Protein AF-A0A841JX51-F1 (afdb_monomer_lite)

Secondary structure (DSSP, 8-state):
------S-HHHH-SSHHHHHTS-HHHHHHHHHHHHHHH-SSS-B-HHHHH--BTTBS-TTSSSTTS-TTTHHHHHHHHTTHHHHHHHHTTSEEE-TTSTT-EEE-HHHHHHHHS--------HHHHHHGGGS-GGGTTTHHHHHTT-HHHHHHHHHHHHHHHHHHHHHH-S-HHHHH--GGGHHHHHHHHTSS--S-TTTTTT-HHHHHHHHHHHHHHHHHHHHHHS-TTT--TT-PPP--HHHHHHHHHHHHHHHHHHHHH-

Organism: NCBI:txid1577686

pLDDT: mean 85.07, std 13.61, range [28.58, 97.56]

Sequence (263 aa):
MSERSPNLISAVAPTLAELKKLPIQDQGVLLLKRLAFHFPREPFSPWNLSRQDYNTNDPGCLATGFPETEIAETVLYLLDAPLRSIQKEGYIAERLSRDGFFDITTDGWAEVNRDVTIFVPNREVLAALRFLHPDLRGYEHYFREQKFKEAIAAAFKRVENRFNELRDASPSPVVKSSSGATLPHDLYKSGDLKFPFPLLAAGNPKSRAGYEQQLRSFLGAGVGLFRNALAHEPHNLPDYDEVETLEQLSVASHMLRIIDQSV

Structure (mmCIF, N/CA/C/O backbone):
data_AF-A0A841JX51-F1
#
_entry.id   AF-A0A841JX51-F1
#
loop_
_atom_site.group_PDB
_atom_site.id
_atom_site.type_symbol
_atom_site.label_atom_id
_atom_site.label_alt_id
_atom_site.label_comp_id
_atom_site.label_asym_id
_atom_site.label_entity_id
_atom_site.label_seq_id
_atom_site.pdbx_PDB_ins_code
_atom_site.Cartn_x
_atom_site.Cartn_y
_atom_site.Cartn_z
_atom_site.occupancy
_atom_site.B_iso_or_equiv
_atom_site.auth_seq_id
_atom_site.auth_comp_id
_atom_site.auth_asym_id
_atom_site.auth_atom_id
_atom_site.pdbx_PDB_model_num
ATOM 1 N N . MET A 1 1 ? 29.092 16.030 -6.795 1.00 28.81 1 MET A N 1
ATOM 2 C CA . MET A 1 1 ? 29.147 14.944 -7.796 1.00 28.81 1 MET A CA 1
ATOM 3 C C . MET A 1 1 ? 27.842 14.183 -7.656 1.00 28.81 1 MET A C 1
ATOM 5 O O . MET A 1 1 ? 27.674 13.555 -6.624 1.00 28.81 1 MET A O 1
ATOM 9 N N . SER A 1 2 ? 26.893 14.348 -8.585 1.00 28.58 2 SER A N 1
ATOM 10 C CA . SER A 1 2 ? 25.580 13.687 -8.501 1.00 28.58 2 SER A CA 1
ATOM 11 C C . SER A 1 2 ? 25.747 12.175 -8.496 1.00 28.58 2 SER A C 1
ATOM 13 O O . SER A 1 2 ? 26.301 11.617 -9.447 1.00 28.58 2 SER A O 1
ATOM 15 N N . GLU A 1 3 ? 25.265 11.529 -7.439 1.00 32.22 3 GLU A N 1
ATOM 16 C CA . GLU A 1 3 ? 24.993 10.097 -7.424 1.00 32.22 3 GLU A CA 1
ATOM 17 C C . GLU A 1 3 ? 23.992 9.807 -8.543 1.00 32.22 3 GLU A C 1
ATOM 19 O O . GLU A 1 3 ? 22.808 10.121 -8.453 1.00 32.22 3 GLU A O 1
ATOM 24 N N . ARG A 1 4 ? 24.496 9.285 -9.665 1.00 42.38 4 ARG A N 1
ATOM 25 C CA . ARG A 1 4 ? 23.655 8.771 -10.744 1.00 42.38 4 ARG A CA 1
ATOM 26 C C . ARG A 1 4 ? 22.748 7.705 -10.130 1.00 42.38 4 ARG A C 1
ATOM 28 O O . ARG A 1 4 ? 23.259 6.824 -9.439 1.00 42.38 4 ARG A O 1
ATOM 35 N N . SER A 1 5 ? 21.439 7.830 -10.375 1.00 43.34 5 SER A N 1
ATOM 36 C CA . SER A 1 5 ? 20.390 6.874 -9.989 1.00 43.34 5 SER A CA 1
ATOM 37 C C . SER A 1 5 ? 20.888 5.428 -10.042 1.00 43.34 5 SER A C 1
ATOM 39 O O . SER A 1 5 ? 21.693 5.106 -10.923 1.00 43.34 5 SER A O 1
ATOM 41 N N . PRO A 1 6 ? 20.415 4.529 -9.164 1.00 52.91 6 PRO A N 1
ATOM 42 C CA . PRO A 1 6 ? 20.877 3.158 -9.208 1.00 52.91 6 PRO A CA 1
ATOM 43 C C . PRO A 1 6 ? 20.519 2.568 -10.574 1.00 52.91 6 PRO A C 1
ATOM 45 O O . PRO A 1 6 ? 19.358 2.323 -10.883 1.00 52.91 6 PRO A O 1
ATOM 48 N N . ASN A 1 7 ? 21.534 2.328 -11.407 1.00 67.81 7 ASN A N 1
ATOM 49 C CA . ASN A 1 7 ? 21.374 1.759 -12.749 1.00 67.81 7 ASN A CA 1
ATOM 50 C C . ASN A 1 7 ? 20.859 0.308 -12.713 1.00 67.81 7 ASN A C 1
ATOM 52 O O . ASN A 1 7 ? 20.842 -0.357 -13.745 1.00 67.81 7 ASN A O 1
ATOM 56 N N . LEU A 1 8 ? 20.506 -0.212 -11.536 1.00 85.88 8 LEU A N 1
ATOM 57 C CA . LEU A 1 8 ? 19.987 -1.546 -11.293 1.00 85.88 8 LEU A CA 1
ATOM 58 C C . LEU A 1 8 ? 18.506 -1.448 -10.938 1.00 85.88 8 LEU A C 1
ATOM 60 O O . LEU A 1 8 ? 18.142 -0.808 -9.953 1.00 85.88 8 LEU A O 1
ATOM 64 N N . ILE A 1 9 ? 17.669 -2.163 -11.687 1.00 89.38 9 ILE A N 1
ATOM 65 C CA . ILE A 1 9 ? 16.235 -2.291 -11.393 1.00 89.38 9 ILE A CA 1
ATOM 66 C C . ILE A 1 9 ? 16.034 -2.901 -9.992 1.00 89.38 9 ILE A C 1
ATOM 68 O O . ILE A 1 9 ? 15.161 -2.464 -9.246 1.00 89.38 9 ILE A O 1
ATOM 72 N N . SER A 1 10 ? 16.918 -3.822 -9.590 1.00 89.12 10 SER A N 1
ATOM 73 C CA . SER A 1 10 ? 16.913 -4.492 -8.281 1.00 89.12 10 SER A CA 1
ATOM 74 C C . SER A 1 10 ? 17.141 -3.563 -7.085 1.00 89.12 10 SER A C 1
ATOM 76 O O . SER A 1 10 ? 16.723 -3.875 -5.971 1.00 89.12 10 SER A O 1
ATOM 78 N N . ALA A 1 11 ? 17.758 -2.395 -7.285 1.00 84.38 11 ALA A N 1
ATOM 79 C CA . ALA A 1 11 ? 17.894 -1.410 -6.214 1.00 84.38 11 ALA A CA 1
ATOM 80 C C . ALA A 1 11 ? 16.537 -0.798 -5.833 1.00 84.38 11 ALA A C 1
ATOM 82 O O . ALA A 1 11 ? 16.285 -0.528 -4.660 1.00 84.38 11 ALA A O 1
ATOM 83 N N . VAL A 1 12 ? 15.658 -0.628 -6.824 1.00 84.88 12 VAL A N 1
ATOM 84 C CA . VAL A 1 12 ? 14.306 -0.080 -6.667 1.00 84.88 12 VAL A CA 1
ATOM 85 C C . VAL A 1 12 ? 13.330 -1.190 -6.269 1.00 84.88 12 VAL A C 1
ATOM 87 O O . VAL A 1 12 ? 12.606 -1.056 -5.285 1.00 84.88 12 VAL A O 1
ATOM 90 N N . ALA A 1 13 ? 13.370 -2.321 -6.973 1.00 89.25 13 ALA A N 1
ATOM 91 C CA . ALA A 1 13 ? 12.532 -3.491 -6.741 1.00 89.25 13 ALA A CA 1
ATOM 92 C C . ALA A 1 13 ? 13.392 -4.773 -6.788 1.00 89.25 13 ALA A C 1
ATOM 94 O O . ALA A 1 13 ? 13.652 -5.271 -7.880 1.00 89.25 13 ALA A O 1
ATOM 95 N N . PRO A 1 14 ? 13.851 -5.326 -5.648 1.00 89.12 14 PRO A N 1
ATOM 96 C CA . PRO A 1 14 ? 14.829 -6.417 -5.598 1.00 89.12 14 PRO A CA 1
ATOM 97 C C . PRO A 1 14 ? 14.276 -7.771 -6.006 1.00 89.12 14 PRO A C 1
ATOM 99 O O . PRO A 1 14 ? 15.052 -8.688 -6.240 1.00 89.12 14 PRO A O 1
ATOM 102 N N . THR A 1 15 ? 12.953 -7.918 -6.017 1.00 93.06 15 THR A N 1
ATOM 103 C CA . THR A 1 15 ? 12.274 -9.155 -6.398 1.00 93.06 15 THR A CA 1
ATOM 104 C C . THR A 1 15 ? 11.294 -8.869 -7.516 1.00 93.06 15 THR A C 1
ATOM 106 O O . THR A 1 15 ? 10.765 -7.758 -7.643 1.00 93.06 15 THR A O 1
ATOM 109 N N . LEU A 1 16 ? 11.002 -9.886 -8.319 1.00 94.12 16 LEU A N 1
ATOM 110 C CA . LEU A 1 16 ? 10.018 -9.791 -9.386 1.00 94.12 16 LEU A CA 1
ATOM 111 C C . LEU A 1 16 ? 8.633 -9.433 -8.837 1.00 94.12 16 LEU A C 1
ATOM 113 O O . LEU A 1 16 ? 7.881 -8.684 -9.460 1.00 94.12 16 LEU A O 1
ATOM 117 N N . ALA A 1 17 ? 8.303 -9.932 -7.645 1.00 93.75 17 ALA A N 1
ATOM 118 C CA . ALA A 1 17 ? 7.067 -9.589 -6.956 1.00 93.75 17 ALA A CA 1
ATOM 119 C C . ALA A 1 17 ? 6.992 -8.091 -6.616 1.00 93.75 17 ALA A C 1
ATOM 121 O O . ALA A 1 17 ? 5.940 -7.482 -6.797 1.00 93.75 17 ALA A O 1
ATOM 122 N N . GLU A 1 18 ? 8.087 -7.480 -6.153 1.00 89.75 18 GLU A N 1
ATOM 123 C CA . GLU A 1 18 ? 8.138 -6.034 -5.908 1.00 89.75 18 GLU A CA 1
ATOM 124 C C . GLU A 1 18 ? 8.095 -5.224 -7.208 1.00 89.75 18 GLU A C 1
ATOM 126 O O . GLU A 1 18 ? 7.399 -4.211 -7.257 1.00 89.75 18 GLU A O 1
ATOM 131 N N . LEU A 1 19 ? 8.749 -5.693 -8.276 1.00 92.50 19 LEU A N 1
ATOM 132 C CA . LEU A 1 19 ? 8.726 -5.033 -9.585 1.00 92.50 19 LEU A CA 1
ATOM 133 C C . LEU A 1 19 ? 7.303 -4.991 -10.157 1.00 92.50 19 LEU A C 1
ATOM 135 O O . LEU A 1 19 ? 6.848 -3.941 -10.605 1.00 92.50 19 LEU A O 1
ATOM 139 N N . LYS A 1 20 ? 6.572 -6.111 -10.066 1.00 93.62 20 LYS A N 1
ATOM 140 C CA . LYS A 1 20 ? 5.170 -6.238 -10.503 1.00 93.62 20 LYS A CA 1
ATOM 141 C C . LYS A 1 20 ? 4.210 -5.308 -9.744 1.00 93.62 20 LYS A C 1
ATOM 143 O O . LYS A 1 20 ? 3.124 -5.035 -10.246 1.00 93.62 20 LYS A O 1
ATOM 148 N N . LYS A 1 21 ? 4.585 -4.820 -8.552 1.00 88.12 21 LYS A N 1
ATOM 149 C CA . LYS A 1 21 ? 3.781 -3.873 -7.754 1.00 88.12 21 LYS A CA 1
ATOM 150 C C . LYS A 1 21 ? 3.962 -2.409 -8.168 1.00 88.12 21 LYS A C 1
ATOM 152 O O . LYS A 1 21 ? 3.182 -1.575 -7.717 1.00 88.12 21 LYS A O 1
ATOM 157 N N . LEU A 1 22 ? 4.984 -2.077 -8.958 1.00 87.50 22 LEU A N 1
ATOM 158 C CA . LEU A 1 22 ? 5.186 -0.709 -9.442 1.00 87.50 22 LEU A CA 1
ATOM 159 C C . LEU A 1 22 ? 4.159 -0.358 -10.533 1.00 87.50 22 LEU A C 1
ATOM 161 O O . LEU A 1 22 ? 3.715 -1.256 -11.252 1.00 87.50 22 LEU A O 1
ATOM 165 N N . PRO A 1 23 ? 3.801 0.922 -10.724 1.00 89.19 23 PRO A N 1
ATOM 166 C CA . PRO A 1 23 ? 3.075 1.360 -11.912 1.00 89.19 23 PRO A CA 1
ATOM 167 C C . PRO A 1 23 ? 3.786 0.918 -13.196 1.00 89.19 23 PRO A C 1
ATOM 169 O O . PRO A 1 23 ? 5.012 0.961 -13.281 1.00 89.19 23 PRO A O 1
ATOM 172 N N . ILE A 1 24 ? 3.029 0.517 -14.222 1.00 93.25 24 ILE A N 1
ATOM 173 C CA . ILE A 1 24 ? 3.619 0.013 -15.477 1.00 93.25 24 ILE A CA 1
ATOM 174 C C . ILE A 1 24 ? 4.547 1.038 -16.146 1.00 93.25 24 ILE A C 1
ATOM 176 O O . ILE A 1 24 ? 5.554 0.666 -16.742 1.00 93.25 24 ILE A O 1
ATOM 180 N N . GLN A 1 25 ? 4.238 2.327 -15.986 1.00 90.31 25 GLN A N 1
ATOM 181 C CA . GLN A 1 25 ? 5.064 3.426 -16.471 1.00 90.31 25 GLN A CA 1
ATOM 182 C C . GLN A 1 25 ? 6.432 3.449 -15.774 1.00 90.31 25 GLN A C 1
ATOM 184 O O . GLN A 1 25 ? 7.452 3.523 -16.454 1.00 90.31 25 GLN A O 1
ATOM 189 N N . ASP A 1 26 ? 6.470 3.281 -14.450 1.00 90.75 26 ASP A N 1
ATOM 190 C CA . ASP A 1 26 ? 7.717 3.243 -13.677 1.00 90.75 26 ASP A CA 1
ATOM 191 C C . ASP A 1 26 ? 8.547 2.003 -14.018 1.00 90.75 26 ASP A C 1
ATOM 193 O O . ASP A 1 26 ? 9.762 2.094 -14.198 1.00 90.75 26 ASP A O 1
ATOM 197 N N . GLN A 1 27 ? 7.893 0.847 -14.187 1.00 93.56 27 GLN A N 1
ATOM 198 C CA . GLN A 1 27 ? 8.552 -0.370 -14.672 1.00 93.56 27 GLN A CA 1
ATOM 199 C C . GLN A 1 27 ? 9.193 -0.141 -16.050 1.00 93.56 27 GLN A C 1
ATOM 201 O O . GLN A 1 27 ? 10.328 -0.557 -16.289 1.00 93.56 27 GLN A O 1
ATOM 206 N N . GLY A 1 28 ? 8.478 0.548 -16.945 1.00 94.12 28 GLY A N 1
ATOM 207 C CA . GLY A 1 28 ? 8.971 0.940 -18.260 1.00 94.12 28 GLY A CA 1
ATOM 208 C C . GLY A 1 28 ? 10.180 1.873 -18.180 1.00 94.12 28 GLY A C 1
ATOM 209 O O . GLY A 1 28 ? 11.195 1.610 -18.819 1.00 94.12 28 GLY A O 1
ATOM 210 N N . VAL A 1 29 ? 10.125 2.922 -17.356 1.00 92.44 29 VAL A N 1
ATOM 211 C CA . VAL A 1 29 ? 11.241 3.868 -17.177 1.00 92.44 29 VAL A CA 1
ATOM 212 C C . VAL A 1 29 ? 12.478 3.175 -16.595 1.00 92.44 29 VAL A C 1
ATOM 214 O O . VAL A 1 29 ? 13.592 3.422 -17.063 1.00 92.44 29 VAL A O 1
ATOM 217 N N . LEU A 1 30 ? 12.310 2.263 -15.630 1.00 92.56 30 LEU A N 1
ATOM 218 C CA . LEU A 1 30 ? 13.405 1.436 -15.100 1.00 92.56 30 LEU A CA 1
ATOM 219 C C . LEU A 1 30 ? 14.073 0.609 -16.198 1.00 92.56 30 LEU A C 1
ATOM 221 O O . LEU A 1 30 ? 15.303 0.597 -16.305 1.00 92.56 30 LEU A O 1
ATOM 225 N N . LEU A 1 31 ? 13.265 -0.050 -17.032 1.00 94.88 31 LEU A N 1
ATOM 226 C CA . LEU A 1 31 ? 13.758 -0.806 -18.176 1.00 94.88 31 LEU A CA 1
ATOM 227 C C . LEU A 1 31 ? 14.489 0.100 -19.171 1.00 94.88 31 LEU A C 1
ATOM 229 O O . LEU A 1 31 ? 15.598 -0.227 -19.583 1.00 94.88 31 LEU A O 1
ATOM 233 N N . LEU A 1 32 ? 13.910 1.248 -19.527 1.00 94.38 32 LEU A N 1
ATOM 234 C CA . LEU A 1 32 ? 14.495 2.199 -20.469 1.00 94.38 32 LEU A CA 1
ATOM 235 C C . LEU A 1 32 ? 15.866 2.693 -19.993 1.00 94.38 32 LEU A C 1
ATOM 237 O O . LEU A 1 32 ? 16.828 2.670 -20.760 1.00 94.38 32 LEU A O 1
ATOM 241 N N . LYS A 1 33 ? 15.987 3.072 -18.716 1.00 91.81 33 LYS A N 1
ATOM 242 C CA . LYS A 1 33 ? 17.267 3.475 -18.115 1.00 91.81 33 LYS A CA 1
ATOM 243 C C . LYS A 1 33 ? 18.286 2.334 -18.137 1.00 91.81 33 LYS A C 1
ATOM 245 O O . LYS A 1 33 ? 19.458 2.566 -18.435 1.00 91.81 33 LYS A O 1
ATOM 250 N N . ARG A 1 34 ? 17.851 1.094 -17.882 1.00 91.81 34 ARG A N 1
ATOM 251 C CA . ARG A 1 34 ? 18.723 -0.087 -17.945 1.00 91.81 34 ARG A CA 1
ATOM 252 C C . ARG A 1 34 ? 19.204 -0.378 -19.368 1.00 91.81 34 ARG A C 1
ATOM 254 O O . ARG A 1 34 ? 20.387 -0.648 -19.560 1.00 91.81 34 ARG A O 1
ATOM 261 N N . LEU A 1 35 ? 18.316 -0.278 -20.356 1.00 93.31 35 LEU A N 1
ATOM 262 C CA . LEU A 1 35 ? 18.651 -0.425 -21.773 1.00 93.31 35 LEU A CA 1
ATOM 263 C C . LEU A 1 35 ? 19.622 0.668 -22.224 1.00 93.31 35 LEU A C 1
ATOM 265 O O . LEU A 1 35 ? 20.627 0.356 -22.846 1.00 93.31 35 LEU A O 1
ATOM 269 N N . ALA A 1 36 ? 19.387 1.925 -21.847 1.00 92.44 36 ALA A N 1
ATOM 270 C CA . ALA A 1 36 ? 20.267 3.045 -22.179 1.00 92.44 36 ALA A CA 1
ATOM 271 C C . ALA A 1 36 ? 21.678 2.899 -21.595 1.00 92.44 36 ALA A C 1
ATOM 273 O O . ALA A 1 36 ? 22.656 3.309 -22.218 1.00 92.44 36 ALA A O 1
ATOM 274 N N . PHE A 1 37 ? 21.791 2.299 -20.407 1.00 90.38 37 PHE A N 1
ATOM 275 C CA . PHE A 1 37 ? 23.077 2.018 -19.777 1.00 90.38 37 PHE A CA 1
ATOM 276 C C . PHE A 1 37 ? 23.892 0.973 -20.555 1.00 90.38 37 PHE A C 1
ATOM 278 O O . PHE A 1 37 ? 25.091 1.166 -20.752 1.00 90.38 37 PHE A O 1
ATOM 285 N N . HIS A 1 38 ? 23.255 -0.111 -21.009 1.00 89.00 38 HIS A N 1
ATOM 286 C CA . HIS A 1 38 ? 23.936 -1.202 -21.723 1.00 89.00 38 HIS A CA 1
ATOM 287 C C . HIS A 1 38 ? 24.087 -0.960 -23.225 1.00 89.00 38 HIS A C 1
ATOM 289 O O . HIS A 1 38 ? 25.057 -1.413 -23.824 1.00 89.00 38 HIS A O 1
ATOM 295 N N . PHE A 1 39 ? 23.164 -0.211 -23.824 1.00 89.94 39 PHE A N 1
ATOM 296 C CA . PHE A 1 39 ? 23.088 0.046 -25.261 1.00 89.94 39 PHE A CA 1
ATOM 297 C C . PHE A 1 39 ? 23.079 1.555 -25.563 1.00 89.94 39 PHE A C 1
ATOM 299 O O . PHE A 1 39 ? 22.155 2.064 -26.198 1.00 89.94 39 PHE A O 1
ATOM 306 N N . PRO A 1 40 ? 24.101 2.325 -25.138 1.00 85.94 40 PRO A N 1
ATOM 307 C CA . PRO A 1 40 ? 24.054 3.784 -25.221 1.00 85.94 40 PRO A CA 1
ATOM 308 C C . PRO A 1 40 ? 24.115 4.343 -26.647 1.00 85.94 40 PRO A C 1
ATOM 310 O O . PRO A 1 40 ? 23.814 5.512 -26.876 1.00 85.94 40 PRO A O 1
ATOM 313 N N . ARG A 1 41 ? 24.579 3.546 -27.612 1.00 83.81 41 ARG A N 1
ATOM 314 C CA . ARG A 1 41 ? 24.715 3.934 -29.028 1.00 83.81 41 ARG A CA 1
ATOM 315 C C . ARG A 1 41 ? 24.415 2.789 -29.990 1.00 83.81 41 ARG A C 1
ATOM 317 O O . ARG A 1 41 ? 24.550 2.949 -31.201 1.00 83.81 41 ARG A O 1
ATOM 324 N N . GLU A 1 42 ? 24.063 1.633 -29.448 1.00 87.81 42 GLU A N 1
ATOM 325 C CA . GLU A 1 42 ? 23.856 0.411 -30.206 1.00 87.81 42 GLU A CA 1
ATOM 326 C C . GLU A 1 42 ? 22.379 0.038 -30.151 1.00 87.81 42 GLU A C 1
ATOM 328 O O . GLU A 1 42 ? 21.731 0.281 -29.134 1.00 87.81 42 GLU A O 1
ATOM 333 N N . PRO A 1 43 ? 21.826 -0.539 -31.224 1.00 91.50 43 PRO A N 1
ATOM 334 C CA . PRO A 1 43 ? 20.480 -1.062 -31.162 1.00 91.50 43 PRO A CA 1
ATOM 335 C C . PRO A 1 43 ? 20.466 -2.341 -30.321 1.00 91.50 43 PRO A C 1
ATOM 337 O O . PRO A 1 43 ? 21.429 -3.112 -30.318 1.00 91.50 43 PRO A O 1
ATOM 340 N N . PHE A 1 44 ? 19.340 -2.627 -29.686 1.00 91.94 44 PHE A N 1
ATOM 341 C CA . PHE A 1 44 ? 19.138 -3.871 -28.948 1.00 91.94 44 PHE A CA 1
ATOM 342 C C . PHE A 1 44 ? 18.023 -4.701 -29.583 1.00 91.94 44 PHE A C 1
ATOM 344 O O . PHE A 1 44 ? 17.176 -4.181 -30.303 1.00 91.94 44 PHE A O 1
ATOM 351 N N . SER A 1 45 ? 18.014 -6.007 -29.321 1.00 91.75 45 SER A N 1
ATOM 352 C CA . SER A 1 45 ? 16.950 -6.899 -29.786 1.00 91.75 45 SER A CA 1
ATOM 353 C C . SER A 1 45 ? 16.344 -7.635 -28.595 1.00 91.75 45 SER A C 1
ATOM 355 O O . SER A 1 45 ? 17.063 -8.411 -27.963 1.00 91.75 45 SER A O 1
ATOM 357 N N . PRO A 1 46 ? 15.046 -7.449 -28.292 1.00 89.94 46 PRO A N 1
ATOM 358 C CA . PRO A 1 46 ? 14.364 -8.170 -27.217 1.00 89.94 46 PRO A CA 1
ATOM 359 C C . PRO A 1 46 ? 14.543 -9.685 -27.320 1.00 89.94 46 PRO A C 1
ATOM 361 O O . PRO A 1 46 ? 14.786 -10.350 -26.319 1.00 89.94 46 PRO A O 1
ATOM 364 N N . TRP A 1 47 ? 14.531 -10.224 -28.544 1.00 87.62 47 TRP A N 1
ATOM 365 C CA . TRP A 1 47 ? 14.791 -11.640 -28.788 1.00 87.62 47 TRP A CA 1
ATOM 366 C C . TRP A 1 47 ? 16.163 -12.069 -28.253 1.00 87.62 47 TRP A C 1
ATOM 368 O O . TRP A 1 47 ? 16.258 -13.030 -27.489 1.00 87.62 47 TRP A O 1
ATOM 378 N N . ASN A 1 48 ? 17.217 -11.317 -28.579 1.00 87.38 48 ASN A N 1
ATOM 379 C CA . ASN A 1 48 ? 18.570 -11.601 -28.095 1.00 87.38 48 ASN A CA 1
ATOM 380 C C . ASN A 1 48 ? 18.691 -11.414 -26.579 1.00 87.38 48 ASN A C 1
ATOM 382 O O . ASN A 1 48 ? 19.394 -12.180 -25.931 1.00 87.38 48 ASN A O 1
ATOM 386 N N . LEU A 1 49 ? 17.984 -10.436 -26.009 1.00 88.12 49 LEU A N 1
ATOM 387 C CA . LEU A 1 49 ? 17.962 -10.199 -24.562 1.00 88.12 49 LEU A CA 1
ATOM 388 C C . LEU A 1 49 ? 17.185 -11.279 -23.793 1.00 88.12 49 LEU A C 1
ATOM 390 O O . LEU A 1 49 ? 17.393 -11.428 -22.595 1.00 88.12 49 LEU A O 1
ATOM 394 N N . SER A 1 50 ? 16.311 -12.036 -24.463 1.00 84.81 50 SER A N 1
ATOM 395 C CA . SER A 1 50 ? 15.542 -13.138 -23.866 1.00 84.81 50 SER A CA 1
ATOM 396 C C . SER A 1 50 ? 16.193 -14.517 -24.033 1.00 84.81 50 SER A C 1
ATOM 398 O O . SER A 1 50 ? 15.758 -15.487 -23.410 1.00 84.81 50 SER A O 1
ATOM 400 N N . ARG A 1 51 ? 17.224 -14.632 -24.883 1.00 80.12 51 ARG A N 1
ATOM 401 C CA . ARG A 1 51 ? 17.887 -15.906 -25.173 1.00 80.12 51 ARG A CA 1
ATOM 402 C C . ARG A 1 51 ? 18.752 -16.357 -24.002 1.00 80.12 51 ARG A C 1
ATOM 404 O O . ARG A 1 51 ? 19.853 -15.859 -23.800 1.00 80.12 51 ARG A O 1
ATOM 411 N N . GLN A 1 52 ? 18.279 -17.368 -23.288 1.00 66.06 52 GLN A N 1
ATOM 412 C CA . GLN A 1 52 ? 19.112 -18.125 -22.361 1.00 66.06 52 GLN A CA 1
ATOM 413 C C . GLN A 1 52 ? 20.097 -18.976 -23.166 1.00 66.06 52 GLN A C 1
ATOM 415 O O . GLN A 1 52 ? 19.765 -20.066 -23.630 1.00 66.06 52 GLN A O 1
ATOM 420 N N . ASP A 1 53 ? 21.308 -18.468 -23.367 1.00 63.38 53 ASP A N 1
ATOM 421 C CA . ASP A 1 53 ? 22.419 -19.315 -23.782 1.00 63.38 53 ASP A CA 1
ATOM 422 C C . ASP A 1 53 ? 22.957 -20.059 -22.541 1.00 63.38 53 ASP A C 1
ATOM 424 O O . ASP A 1 53 ? 22.845 -19.566 -21.418 1.00 63.38 53 ASP A O 1
ATOM 428 N N . TYR A 1 54 ? 23.560 -21.240 -22.731 1.00 51.28 54 TYR A N 1
ATOM 429 C CA . TYR A 1 54 ? 23.962 -22.186 -21.668 1.00 51.28 54 TYR A CA 1
ATOM 430 C C . TYR A 1 54 ? 24.788 -21.604 -20.496 1.00 51.28 54 TYR A C 1
ATOM 432 O O . TYR A 1 54 ? 24.921 -22.268 -19.473 1.00 51.28 54 TYR A O 1
ATOM 440 N N . ASN A 1 55 ? 25.331 -20.387 -20.626 1.00 56.62 55 ASN A N 1
ATOM 441 C CA . ASN A 1 55 ? 26.207 -19.743 -19.646 1.00 56.62 55 ASN A CA 1
ATOM 442 C C . ASN A 1 55 ? 25.670 -18.418 -19.076 1.00 56.62 55 ASN A C 1
ATOM 444 O O .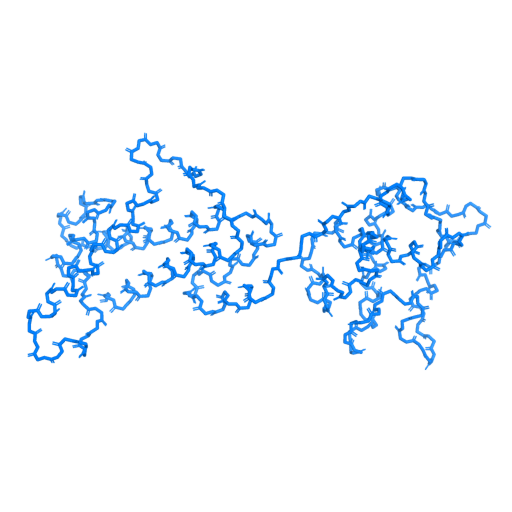 ASN A 1 55 ? 26.382 -17.774 -18.301 1.00 56.62 55 ASN A O 1
ATOM 448 N N . THR A 1 56 ? 24.480 -17.938 -19.459 1.00 69.00 56 THR A N 1
ATOM 449 C CA . THR A 1 56 ? 23.999 -16.633 -18.967 1.00 69.00 56 THR A CA 1
ATOM 450 C C . THR A 1 56 ? 22.476 -16.578 -18.875 1.00 69.00 56 THR A C 1
ATOM 452 O O . THR A 1 56 ? 21.782 -16.472 -19.880 1.00 69.00 56 THR A O 1
ATOM 455 N N . ASN A 1 57 ? 21.958 -16.584 -17.641 1.00 72.31 57 ASN A N 1
ATOM 456 C CA . ASN A 1 57 ? 20.526 -16.408 -17.363 1.00 72.31 57 ASN A CA 1
ATOM 457 C C . ASN A 1 57 ? 20.049 -14.952 -17.564 1.00 72.31 57 ASN A C 1
ATOM 459 O O . ASN A 1 57 ? 18.847 -14.714 -17.617 1.00 72.31 57 ASN A O 1
ATOM 463 N N . ASP A 1 58 ? 20.978 -13.993 -17.683 1.00 78.00 58 ASP A N 1
ATOM 464 C CA . ASP A 1 58 ? 20.725 -12.557 -17.886 1.00 78.00 58 ASP A CA 1
ATOM 465 C C . ASP A 1 58 ? 21.611 -11.982 -19.016 1.00 78.00 58 ASP A C 1
ATOM 467 O O . ASP A 1 58 ? 22.522 -11.194 -18.756 1.00 78.00 58 ASP A O 1
ATOM 471 N N . PRO A 1 59 ? 21.420 -12.402 -20.280 1.00 69.56 59 PRO A N 1
ATOM 472 C CA . PRO A 1 59 ? 22.311 -12.049 -21.396 1.00 69.56 59 PRO A CA 1
ATOM 473 C C . PRO A 1 59 ? 22.355 -10.538 -21.680 1.00 69.56 59 PRO A C 1
ATOM 475 O O . PRO A 1 59 ? 23.339 -10.029 -22.209 1.00 69.56 59 PRO A O 1
ATOM 478 N N . GLY A 1 60 ? 21.295 -9.812 -21.313 1.00 73.00 60 GLY A N 1
ATOM 479 C CA . GLY A 1 60 ? 21.197 -8.357 -21.420 1.00 73.00 60 GLY A CA 1
ATOM 480 C C . GLY A 1 60 ? 21.557 -7.602 -20.145 1.00 73.00 60 GLY A C 1
ATOM 481 O O . GLY A 1 60 ? 21.395 -6.382 -20.105 1.00 73.00 60 GLY A O 1
ATOM 482 N N . CYS A 1 61 ? 21.969 -8.309 -19.088 1.00 84.50 61 CYS A N 1
ATOM 483 C CA . CYS A 1 61 ? 22.157 -7.748 -17.756 1.00 84.50 61 CYS A CA 1
ATOM 484 C C . CYS A 1 61 ? 20.932 -6.924 -17.282 1.00 84.50 61 CYS A C 1
ATOM 486 O O . CYS A 1 61 ? 21.093 -5.916 -16.591 1.00 84.50 61 CYS A O 1
ATOM 488 N N . LEU A 1 62 ? 19.708 -7.279 -17.689 1.00 89.62 62 LEU A N 1
ATOM 489 C CA . LEU A 1 62 ? 18.478 -6.549 -17.369 1.00 89.62 62 LEU A CA 1
ATOM 490 C C . LEU A 1 62 ? 18.028 -6.799 -15.927 1.00 89.62 62 LEU A C 1
ATOM 492 O O . LEU A 1 62 ? 17.570 -5.871 -15.263 1.00 89.62 62 LEU A O 1
ATOM 496 N N . ALA A 1 63 ? 18.208 -8.025 -15.434 1.00 91.25 63 ALA A N 1
ATOM 497 C CA . ALA A 1 63 ? 17.778 -8.473 -14.108 1.00 91.25 63 ALA A CA 1
ATOM 498 C C . ALA A 1 63 ? 18.943 -8.572 -13.102 1.00 91.25 63 ALA A C 1
ATOM 500 O O . ALA A 1 63 ? 18.863 -9.270 -12.091 1.00 91.25 63 ALA A O 1
ATOM 501 N N . THR A 1 64 ? 20.042 -7.857 -13.348 1.00 88.44 64 THR A N 1
ATOM 502 C CA . THR A 1 64 ? 21.213 -7.872 -12.465 1.00 88.44 64 THR A CA 1
ATOM 503 C C . THR A 1 64 ? 20.841 -7.454 -11.035 1.00 88.44 64 THR A C 1
ATOM 505 O O . THR A 1 64 ? 20.278 -6.379 -10.807 1.00 88.44 64 THR A O 1
ATOM 508 N N . GLY A 1 65 ? 21.187 -8.302 -10.063 1.00 87.38 65 GLY A N 1
ATOM 509 C CA . GLY A 1 65 ? 20.918 -8.105 -8.634 1.00 87.38 65 GLY A CA 1
ATOM 510 C C . GLY A 1 65 ? 19.576 -8.657 -8.137 1.00 87.38 65 GLY A C 1
ATOM 511 O O . GLY A 1 65 ? 19.304 -8.549 -6.946 1.00 87.38 65 GLY A O 1
ATOM 512 N N . PHE A 1 66 ? 18.759 -9.260 -9.007 1.00 90.88 66 PHE A N 1
ATOM 513 C CA . PHE A 1 66 ? 17.631 -10.096 -8.578 1.00 90.88 66 PHE A CA 1
ATOM 514 C C . PHE A 1 66 ? 18.130 -11.457 -8.050 1.00 90.88 66 PHE A C 1
ATOM 516 O O . PHE A 1 66 ? 19.231 -11.883 -8.417 1.00 90.88 66 PHE A O 1
ATOM 523 N N . PR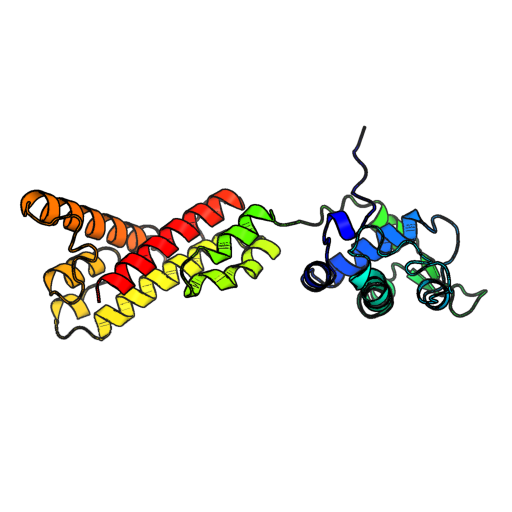O A 1 67 ? 17.339 -12.168 -7.222 1.00 91.81 67 PRO A N 1
ATOM 524 C CA . PRO A 1 67 ? 17.628 -13.545 -6.828 1.00 91.81 67 PRO A CA 1
ATOM 525 C C . PRO A 1 67 ? 17.855 -14.443 -8.047 1.00 91.81 67 PRO A C 1
ATOM 527 O O . PRO A 1 67 ? 17.090 -14.369 -9.006 1.00 91.81 67 PRO A O 1
ATOM 530 N N . GLU A 1 68 ? 18.849 -15.337 -7.999 1.00 88.81 68 GLU A N 1
ATOM 531 C CA . GLU A 1 68 ? 19.200 -16.216 -9.132 1.00 88.81 68 GLU A CA 1
ATOM 532 C C . GLU A 1 68 ? 18.003 -17.010 -9.674 1.00 88.81 68 GLU A C 1
ATOM 534 O O . GLU A 1 68 ? 17.869 -17.197 -10.883 1.00 88.81 68 GLU A O 1
ATOM 539 N N . THR A 1 69 ? 17.100 -17.418 -8.780 1.00 90.94 69 THR A N 1
ATOM 540 C CA . THR A 1 69 ? 15.872 -18.151 -9.109 1.00 90.94 69 THR A CA 1
ATOM 541 C C . THR A 1 69 ? 14.833 -17.311 -9.857 1.00 90.94 69 THR A C 1
ATOM 543 O O . THR A 1 69 ? 13.947 -17.880 -10.483 1.00 90.94 69 THR A O 1
ATOM 546 N N . GLU A 1 70 ? 14.917 -15.979 -9.798 1.00 93.00 70 GLU A N 1
ATOM 547 C CA . GLU A 1 70 ? 13.957 -15.043 -10.402 1.00 93.00 70 GLU A CA 1
ATOM 548 C C . GLU A 1 70 ? 14.487 -14.367 -11.675 1.00 93.00 70 GLU A C 1
ATOM 550 O O . GLU A 1 70 ? 13.704 -13.764 -12.409 1.00 93.00 70 GLU A O 1
ATOM 555 N N . ILE A 1 71 ? 15.793 -14.456 -11.963 1.00 91.06 71 ILE A N 1
ATOM 556 C CA . ILE A 1 71 ? 16.444 -13.740 -13.075 1.00 91.06 71 ILE A CA 1
ATOM 557 C C . ILE A 1 71 ? 15.734 -14.004 -14.408 1.00 91.06 71 ILE A C 1
ATOM 559 O O . ILE A 1 71 ? 15.316 -13.068 -15.088 1.00 91.06 71 ILE A O 1
ATOM 563 N N . ALA A 1 72 ? 15.558 -15.279 -14.758 1.00 89.50 72 ALA A N 1
ATOM 564 C CA . ALA A 1 72 ? 14.949 -15.687 -16.020 1.00 89.50 72 ALA A CA 1
ATOM 565 C C . ALA A 1 72 ? 13.522 -15.138 -16.187 1.00 89.50 72 ALA A C 1
ATOM 567 O O . ALA A 1 72 ? 13.186 -14.574 -17.228 1.00 89.50 72 ALA A O 1
ATOM 568 N N . GLU A 1 73 ? 12.686 -15.279 -15.154 1.00 92.06 73 GLU A N 1
ATOM 569 C CA . GLU A 1 73 ? 11.304 -14.790 -15.181 1.00 92.06 73 GLU A CA 1
ATOM 570 C C . GLU A 1 73 ? 11.261 -13.257 -15.233 1.00 92.06 73 GLU A C 1
ATOM 572 O O . GLU A 1 73 ? 10.435 -12.681 -15.937 1.00 92.06 73 GLU A O 1
ATOM 577 N N . THR A 1 74 ? 12.190 -12.588 -14.547 1.00 94.06 74 THR A N 1
ATOM 578 C CA . THR A 1 74 ? 12.292 -11.124 -14.532 1.00 94.06 74 THR A CA 1
ATOM 579 C C . THR A 1 74 ? 12.642 -10.571 -15.908 1.00 94.06 74 THR A C 1
ATOM 581 O O . THR A 1 74 ? 12.007 -9.618 -16.357 1.00 94.06 74 THR A O 1
ATOM 584 N N . VAL A 1 75 ? 13.604 -11.181 -16.609 1.00 93.31 75 VAL A N 1
ATOM 585 C CA . VAL A 1 75 ? 13.962 -10.799 -17.985 1.00 93.31 75 VAL A CA 1
ATOM 586 C C . VAL A 1 75 ? 12.752 -10.938 -18.909 1.00 93.31 75 VAL A C 1
ATOM 588 O O . VAL A 1 75 ? 12.414 -9.992 -19.619 1.00 93.31 75 VAL A O 1
ATOM 591 N N . LEU A 1 76 ? 12.061 -12.082 -18.867 1.00 93.00 76 LEU A N 1
ATOM 592 C CA . LEU A 1 76 ? 10.871 -12.316 -19.692 1.00 93.00 76 LEU A CA 1
ATOM 593 C C . LEU A 1 76 ? 9.747 -11.324 -19.377 1.00 93.00 76 LEU A C 1
ATOM 595 O O . LEU A 1 76 ? 9.114 -10.806 -20.292 1.00 93.00 76 LEU A O 1
ATOM 599 N N . TYR A 1 77 ? 9.529 -11.029 -18.095 1.00 95.31 77 TYR A N 1
ATOM 600 C CA . TYR A 1 77 ? 8.535 -10.058 -17.659 1.00 95.31 77 TYR A CA 1
ATOM 601 C C . TYR A 1 77 ? 8.842 -8.648 -18.179 1.00 95.31 77 TYR A C 1
ATOM 603 O O . TYR A 1 77 ? 7.962 -8.000 -18.739 1.00 95.31 77 TYR A O 1
ATOM 611 N N . LEU A 1 78 ? 10.090 -8.183 -18.036 1.00 95.44 78 LEU A N 1
ATOM 612 C CA . LEU A 1 78 ? 10.530 -6.866 -18.508 1.00 95.44 78 LEU A CA 1
ATOM 613 C C . LEU A 1 78 ? 10.375 -6.716 -20.026 1.00 95.44 78 LEU A C 1
ATOM 615 O O . LEU A 1 78 ? 9.944 -5.668 -20.504 1.00 95.44 78 LEU A O 1
ATOM 619 N N . LEU A 1 79 ? 10.691 -7.770 -20.779 1.00 94.75 79 LEU A N 1
ATOM 620 C CA . LEU A 1 79 ? 10.606 -7.786 -22.240 1.00 94.75 79 LEU A CA 1
ATOM 621 C C . LEU A 1 79 ? 9.177 -7.968 -22.779 1.00 94.75 79 LEU A C 1
ATOM 623 O O . LEU A 1 79 ? 8.994 -7.999 -23.995 1.00 94.75 79 LEU A O 1
ATOM 627 N N . ASP A 1 80 ? 8.174 -8.048 -21.902 1.00 94.94 80 ASP A N 1
ATOM 628 C CA . ASP A 1 80 ? 6.763 -8.084 -22.273 1.00 94.94 80 ASP A CA 1
ATOM 629 C C . ASP A 1 80 ? 6.070 -6.732 -22.020 1.00 94.94 80 ASP A C 1
ATOM 631 O O . ASP A 1 80 ? 6.246 -5.783 -22.789 1.00 94.94 80 ASP A O 1
ATOM 635 N N . ALA A 1 81 ? 5.266 -6.612 -20.959 1.00 94.69 81 ALA A N 1
ATOM 636 C CA . ALA A 1 81 ? 4.436 -5.432 -20.726 1.00 94.69 81 ALA A CA 1
ATOM 637 C C . ALA A 1 81 ? 5.241 -4.124 -20.546 1.00 94.69 81 ALA A C 1
ATOM 639 O O . ALA A 1 81 ? 4.865 -3.126 -21.170 1.00 94.69 81 ALA A O 1
ATOM 640 N N . PRO A 1 82 ? 6.353 -4.083 -19.780 1.00 96.44 82 PRO A N 1
ATOM 641 C CA . PRO A 1 82 ? 7.160 -2.870 -19.634 1.00 96.44 82 PRO A CA 1
ATOM 642 C C . PRO A 1 82 ? 7.790 -2.407 -20.954 1.00 96.44 82 PRO A C 1
ATOM 644 O O . PRO A 1 82 ? 7.735 -1.219 -21.272 1.00 96.44 82 PRO A O 1
ATOM 647 N N . LEU A 1 83 ? 8.319 -3.332 -21.765 1.00 96.50 83 LEU A N 1
ATOM 648 C CA . LEU A 1 83 ? 8.867 -3.021 -23.089 1.00 96.50 83 LEU A CA 1
ATOM 649 C C . LEU A 1 83 ? 7.799 -2.434 -24.024 1.00 96.50 83 LEU A C 1
ATOM 651 O O . LEU A 1 83 ? 8.023 -1.403 -24.658 1.00 96.50 83 LEU A O 1
ATOM 655 N N . ARG A 1 84 ? 6.610 -3.051 -24.076 1.00 95.81 84 ARG A N 1
ATOM 656 C CA . ARG A 1 84 ? 5.486 -2.524 -24.868 1.00 95.81 84 ARG A CA 1
ATOM 657 C C . ARG A 1 84 ? 5.062 -1.135 -24.396 1.00 95.81 84 ARG A C 1
ATOM 659 O O . ARG A 1 84 ? 4.695 -0.307 -25.226 1.00 95.81 84 ARG A O 1
ATOM 666 N N . SER A 1 85 ? 5.117 -0.874 -23.088 1.00 96.62 85 SER A N 1
ATOM 667 C CA . SER A 1 85 ? 4.808 0.443 -22.527 1.00 96.62 85 SER A CA 1
ATOM 668 C C . SER A 1 85 ? 5.755 1.506 -23.080 1.00 96.62 85 SER A C 1
ATOM 670 O O . SER A 1 85 ? 5.287 2.493 -23.635 1.00 96.62 85 SER A O 1
ATOM 672 N N . ILE A 1 86 ? 7.073 1.297 -23.015 1.00 96.94 86 ILE A N 1
ATOM 673 C CA . ILE A 1 86 ? 8.038 2.294 -23.516 1.00 96.94 86 ILE A CA 1
ATOM 674 C C . ILE A 1 86 ? 8.034 2.429 -25.041 1.00 96.94 86 ILE A C 1
ATOM 676 O O . ILE A 1 86 ? 8.324 3.503 -25.561 1.00 96.94 86 ILE A O 1
ATOM 680 N N . GLN A 1 87 ? 7.663 1.371 -25.767 1.00 96.00 87 GLN A N 1
ATOM 681 C CA . GLN A 1 87 ? 7.433 1.451 -27.208 1.00 96.00 87 GLN A CA 1
ATOM 682 C C . GLN A 1 87 ? 6.205 2.311 -27.529 1.00 96.00 87 GLN A C 1
ATOM 684 O O . GLN A 1 87 ? 6.260 3.159 -28.414 1.00 96.00 87 GLN A O 1
ATOM 689 N N . LYS A 1 88 ? 5.100 2.116 -26.800 1.00 95.88 88 LYS A N 1
ATOM 690 C CA . LYS A 1 88 ? 3.862 2.885 -26.980 1.00 95.88 88 LYS A CA 1
ATOM 691 C C . LYS A 1 88 ? 4.061 4.375 -26.690 1.00 95.88 88 LYS A C 1
ATOM 693 O O . LYS A 1 88 ? 3.502 5.198 -27.406 1.00 95.88 88 LYS A O 1
ATOM 698 N N . GLU A 1 89 ? 4.868 4.705 -25.685 1.00 95.25 89 GLU A N 1
ATOM 699 C CA . GLU A 1 89 ? 5.240 6.088 -25.351 1.00 95.25 89 GLU A CA 1
ATOM 700 C C . GLU A 1 89 ? 6.255 6.701 -26.341 1.00 95.25 89 GLU A C 1
ATOM 702 O O . GLU A 1 89 ? 6.620 7.865 -26.212 1.00 95.25 89 GLU A O 1
ATOM 707 N N . GLY A 1 90 ? 6.724 5.944 -27.341 1.00 96.19 90 GLY A N 1
ATOM 708 C CA . GLY A 1 90 ? 7.650 6.439 -28.364 1.00 96.19 90 GLY A CA 1
ATOM 709 C C . GLY A 1 90 ? 9.102 6.575 -27.898 1.00 96.19 90 GLY A C 1
ATOM 710 O O . GLY A 1 90 ? 9.923 7.154 -28.609 1.00 96.19 90 GLY A O 1
ATOM 711 N N . TYR A 1 91 ? 9.457 6.028 -26.732 1.00 97.00 91 TYR A N 1
ATOM 712 C CA . TYR A 1 91 ? 10.826 6.078 -26.200 1.00 97.00 91 TYR A CA 1
ATOM 713 C C . TYR A 1 91 ? 11.791 5.146 -26.928 1.00 97.00 91 TYR A C 1
ATOM 715 O O . TYR A 1 91 ? 13.000 5.381 -26.941 1.00 97.00 91 TYR A O 1
ATOM 723 N N . ILE A 1 92 ? 11.264 4.093 -27.546 1.00 96.50 92 ILE A N 1
ATOM 724 C CA . ILE A 1 92 ? 12.018 3.207 -28.427 1.00 96.50 92 ILE A CA 1
ATOM 725 C C . ILE A 1 92 ? 11.282 3.061 -29.754 1.00 96.50 92 ILE A C 1
ATOM 727 O O . ILE A 1 92 ? 10.052 3.081 -29.799 1.00 96.50 92 ILE A O 1
ATOM 731 N N . ALA A 1 93 ? 12.039 2.888 -30.830 1.00 94.88 93 ALA A N 1
ATOM 732 C CA . ALA A 1 93 ? 11.500 2.668 -32.165 1.00 94.88 93 ALA A CA 1
ATOM 733 C C . ALA A 1 93 ? 12.280 1.565 -32.875 1.00 94.88 93 ALA A C 1
ATOM 735 O O . ALA A 1 93 ? 13.478 1.392 -32.646 1.00 94.88 93 ALA A O 1
ATOM 736 N N . GLU A 1 94 ? 11.594 0.811 -33.731 1.00 92.44 94 GLU A N 1
ATOM 737 C CA . GLU A 1 94 ? 12.239 -0.211 -34.547 1.00 92.44 94 GLU A CA 1
ATOM 738 C C . GLU A 1 94 ? 13.196 0.442 -35.552 1.00 92.44 94 GLU A C 1
ATOM 740 O O . GLU A 1 94 ? 12.884 1.453 -36.193 1.00 92.44 94 GLU A O 1
ATOM 745 N N . ARG A 1 95 ? 14.392 -0.128 -35.674 1.00 88.12 95 ARG A N 1
ATOM 746 C CA . ARG A 1 95 ? 15.424 0.359 -36.578 1.00 88.12 95 ARG A CA 1
ATOM 747 C C . ARG A 1 95 ? 15.058 -0.029 -38.008 1.00 88.12 95 ARG A C 1
ATOM 749 O O . ARG A 1 95 ? 15.069 -1.201 -38.363 1.00 88.12 95 ARG A O 1
ATOM 756 N N . LEU A 1 96 ? 14.876 0.974 -38.867 1.00 80.69 96 LEU A N 1
ATOM 757 C CA . LEU A 1 96 ? 14.494 0.798 -40.280 1.00 80.69 96 LEU A CA 1
ATOM 758 C C . LEU A 1 96 ? 15.416 -0.130 -41.088 1.00 80.69 96 LEU A C 1
ATOM 760 O O . LEU A 1 96 ? 14.998 -0.689 -42.095 1.00 80.69 96 LEU A O 1
ATOM 764 N N . SER A 1 97 ? 16.686 -0.256 -40.698 1.00 81.00 97 SER A N 1
ATOM 765 C CA . SER A 1 97 ? 17.672 -1.077 -41.407 1.00 81.00 97 SER A CA 1
ATOM 766 C C . SER A 1 97 ? 17.775 -2.515 -40.899 1.00 81.00 97 SER A C 1
ATOM 768 O O . SER A 1 97 ? 18.546 -3.291 -41.470 1.00 81.00 97 SER A O 1
ATOM 770 N N . ARG A 1 98 ? 17.071 -2.876 -39.818 1.00 82.12 98 ARG A N 1
ATOM 771 C CA . ARG A 1 98 ? 17.188 -4.201 -39.205 1.00 82.12 98 ARG A CA 1
ATOM 772 C C . ARG A 1 98 ? 15.948 -4.560 -38.385 1.00 82.12 98 ARG A C 1
ATOM 774 O O . ARG A 1 98 ? 15.843 -4.164 -37.227 1.00 82.12 98 ARG A O 1
ATOM 781 N N . ASP A 1 99 ? 15.086 -5.381 -38.971 1.00 83.88 99 ASP A N 1
ATOM 782 C CA . ASP A 1 99 ? 13.882 -5.901 -38.315 1.00 83.88 99 ASP A CA 1
ATOM 783 C C . ASP A 1 99 ? 14.208 -6.571 -36.969 1.00 83.88 99 ASP A C 1
ATOM 785 O O . ASP A 1 99 ? 15.200 -7.300 -36.830 1.00 83.88 99 ASP A O 1
ATOM 789 N N . GLY A 1 100 ? 13.369 -6.317 -35.963 1.00 85.12 100 GLY A N 1
ATOM 790 C CA . GLY A 1 100 ? 13.514 -6.868 -34.614 1.00 85.12 100 GLY A CA 1
ATOM 791 C C . GLY A 1 100 ? 14.622 -6.232 -33.764 1.00 85.12 100 GLY A C 1
ATOM 792 O O . GLY A 1 100 ? 14.954 -6.765 -32.697 1.00 85.12 100 GLY A O 1
ATOM 793 N N . PHE A 1 101 ? 15.198 -5.115 -34.220 1.00 92.75 101 PHE A N 1
ATOM 794 C CA . PHE A 1 101 ? 16.131 -4.285 -33.459 1.00 92.75 101 PHE A CA 1
ATOM 795 C C . PHE A 1 101 ? 15.521 -2.919 -33.167 1.00 92.75 101 PHE A C 1
ATOM 797 O O . PHE A 1 101 ? 14.863 -2.331 -34.016 1.00 92.75 101 PHE A O 1
ATOM 804 N N . PHE A 1 102 ? 15.784 -2.397 -31.975 1.00 94.81 102 PHE A N 1
ATOM 805 C CA . PHE A 1 102 ? 15.240 -1.136 -31.495 1.00 94.81 102 PHE A CA 1
ATOM 806 C C . PHE A 1 102 ? 16.359 -0.157 -31.167 1.00 94.81 102 PHE A C 1
ATOM 808 O O . PHE A 1 102 ? 17.380 -0.539 -30.593 1.00 94.81 102 PHE A O 1
ATOM 815 N N . ASP A 1 103 ? 16.131 1.107 -31.508 1.00 95.00 103 ASP A N 1
ATOM 816 C CA . ASP A 1 103 ? 16.920 2.244 -31.051 1.00 95.00 103 ASP A CA 1
ATOM 817 C C . ASP A 1 103 ? 16.146 3.009 -29.972 1.00 95.00 103 ASP A C 1
ATOM 819 O O . ASP A 1 103 ? 14.917 3.121 -30.023 1.00 95.00 103 ASP A O 1
ATOM 823 N N . ILE A 1 104 ? 16.875 3.579 -29.013 1.00 95.44 104 ILE A N 1
ATOM 824 C CA . ILE A 1 104 ? 16.316 4.568 -28.086 1.00 95.44 104 ILE A CA 1
ATOM 825 C C . ILE A 1 104 ? 16.171 5.889 -28.843 1.00 95.44 104 ILE A C 1
ATOM 827 O O . ILE A 1 104 ? 17.144 6.403 -29.403 1.00 95.44 104 ILE A O 1
ATOM 831 N N . THR A 1 105 ? 14.954 6.427 -28.877 1.00 95.62 105 THR A N 1
ATOM 832 C CA . THR A 1 105 ? 14.635 7.664 -29.598 1.00 95.62 105 THR A CA 1
ATOM 833 C C . THR A 1 105 ? 15.175 8.891 -28.866 1.00 95.62 105 THR A C 1
ATOM 835 O O . THR A 1 105 ? 15.630 8.814 -27.723 1.00 95.62 105 THR A O 1
ATOM 838 N N . THR A 1 106 ? 15.109 10.060 -29.506 1.00 94.69 106 THR A N 1
ATOM 839 C CA . THR A 1 106 ? 15.435 11.335 -28.851 1.00 94.69 106 THR A CA 1
ATOM 840 C C . THR A 1 106 ? 14.593 11.557 -27.591 1.00 94.69 106 THR A C 1
ATOM 842 O O . THR A 1 106 ? 15.140 11.963 -26.567 1.00 94.69 106 THR A O 1
ATOM 845 N N . ASP A 1 107 ? 13.302 11.218 -27.637 1.00 94.81 107 ASP A N 1
ATOM 846 C CA . ASP A 1 107 ? 12.396 11.326 -26.488 1.00 94.81 107 ASP A CA 1
ATOM 847 C C . ASP A 1 107 ? 12.750 10.310 -25.397 1.00 94.81 107 ASP A C 1
ATOM 849 O O . ASP A 1 107 ? 12.771 10.649 -24.215 1.00 94.81 107 ASP A O 1
ATOM 853 N N . GLY A 1 108 ? 13.131 9.088 -25.784 1.00 94.69 108 GLY A N 1
ATOM 854 C CA . GLY A 1 108 ? 13.642 8.092 -24.845 1.00 94.69 108 GLY A CA 1
ATOM 855 C C . GLY A 1 108 ? 14.906 8.564 -24.124 1.00 94.69 108 GLY A C 1
ATOM 856 O O . GLY A 1 108 ? 15.006 8.444 -22.906 1.00 94.69 108 GLY A O 1
ATOM 857 N N . TRP A 1 109 ? 15.852 9.178 -24.839 1.00 94.19 109 TRP A N 1
ATOM 858 C CA . TRP A 1 109 ? 17.050 9.765 -24.229 1.00 94.19 109 TRP A CA 1
ATOM 859 C C . TRP A 1 109 ? 16.740 10.957 -23.323 1.00 94.19 109 TRP A C 1
ATOM 861 O O . TRP A 1 109 ? 17.410 11.133 -22.302 1.00 94.19 109 TRP A O 1
ATOM 871 N N . ALA A 1 110 ? 15.741 11.772 -23.663 1.00 92.94 110 ALA A N 1
ATOM 872 C CA . ALA A 1 110 ? 15.279 12.844 -22.788 1.00 92.94 110 ALA A CA 1
ATOM 873 C C . ALA A 1 110 ? 14.726 12.281 -21.467 1.00 92.94 110 ALA A C 1
ATOM 875 O O . ALA A 1 110 ? 15.075 12.786 -20.400 1.00 92.94 110 ALA A O 1
ATOM 876 N N . GLU A 1 111 ? 13.949 11.196 -21.523 1.00 91.44 111 GLU A N 1
ATOM 877 C CA . GLU A 1 111 ? 13.400 10.531 -20.335 1.00 91.44 111 GLU A CA 1
ATOM 878 C C . GLU A 1 111 ? 14.481 9.822 -19.500 1.00 91.44 111 GLU A C 1
ATOM 880 O O . GLU A 1 111 ? 14.480 9.905 -18.273 1.00 91.44 111 GLU A O 1
ATOM 885 N N . VAL A 1 112 ? 15.471 9.187 -20.139 1.00 89.75 112 VAL A N 1
ATOM 886 C CA . VAL A 1 112 ? 16.624 8.578 -19.444 1.00 89.75 112 VAL A CA 1
ATOM 887 C C . VAL A 1 112 ? 17.386 9.610 -18.615 1.00 89.75 112 VAL A C 1
ATOM 889 O O . VAL A 1 112 ? 17.762 9.328 -17.476 1.00 89.75 112 VAL A O 1
ATOM 892 N N . ASN A 1 113 ? 17.609 10.795 -19.189 1.00 87.25 113 ASN A N 1
ATOM 893 C CA . ASN A 1 113 ? 18.350 11.885 -18.555 1.00 87.25 113 ASN A CA 1
ATOM 894 C C . ASN A 1 113 ? 17.508 12.694 -17.563 1.00 87.25 113 ASN A C 1
ATOM 896 O O . ASN A 1 113 ? 18.056 13.528 -16.843 1.00 87.25 113 ASN A O 1
ATOM 900 N N . ARG A 1 114 ? 16.193 12.467 -17.514 1.00 83.81 114 ARG A N 1
ATOM 901 C CA . ARG A 1 114 ? 15.341 13.053 -16.490 1.00 83.81 114 ARG A CA 1
ATOM 902 C C . ARG A 1 114 ? 15.683 12.404 -15.148 1.00 83.81 114 ARG A C 1
ATOM 904 O O . ARG A 1 114 ? 15.722 11.172 -15.011 1.00 83.81 114 ARG A O 1
ATOM 911 N N . ASP A 1 115 ? 15.886 13.247 -14.139 1.00 67.25 115 ASP A N 1
ATOM 912 C CA . ASP A 1 115 ? 15.936 12.840 -12.736 1.00 67.25 115 ASP A CA 1
ATOM 913 C C . ASP A 1 115 ? 14.534 12.381 -12.313 1.00 67.25 115 ASP A C 1
ATOM 915 O O . ASP A 1 115 ? 13.768 13.089 -11.667 1.00 67.25 115 ASP A O 1
ATOM 919 N N . VAL A 1 116 ? 14.155 11.188 -12.764 1.00 61.12 116 VAL A N 1
ATOM 920 C CA . VAL A 1 116 ? 12.957 10.499 -12.303 1.00 61.12 116 VAL A CA 1
ATOM 921 C C . VAL A 1 116 ? 13.316 9.885 -10.961 1.00 61.12 116 VAL A C 1
ATOM 923 O O . VAL A 1 116 ? 13.963 8.835 -10.901 1.00 61.12 116 VAL A O 1
ATOM 926 N N . THR A 1 117 ? 12.932 10.562 -9.882 1.00 62.31 117 THR A N 1
ATOM 927 C CA . THR A 1 117 ? 12.908 9.967 -8.549 1.00 62.31 117 THR A CA 1
ATOM 928 C C . THR A 1 117 ? 11.756 8.974 -8.526 1.00 62.31 117 THR A C 1
ATOM 930 O O . THR A 1 117 ? 10.611 9.338 -8.274 1.00 62.31 117 THR A O 1
ATOM 933 N N . ILE A 1 118 ? 12.042 7.713 -8.849 1.00 66.88 118 ILE A N 1
ATOM 934 C CA . ILE A 1 118 ? 11.076 6.642 -8.617 1.00 66.88 118 ILE A CA 1
ATOM 935 C C . ILE A 1 118 ? 10.947 6.527 -7.108 1.00 66.88 118 ILE A C 1
ATOM 937 O O . ILE A 1 118 ? 11.918 6.202 -6.421 1.00 66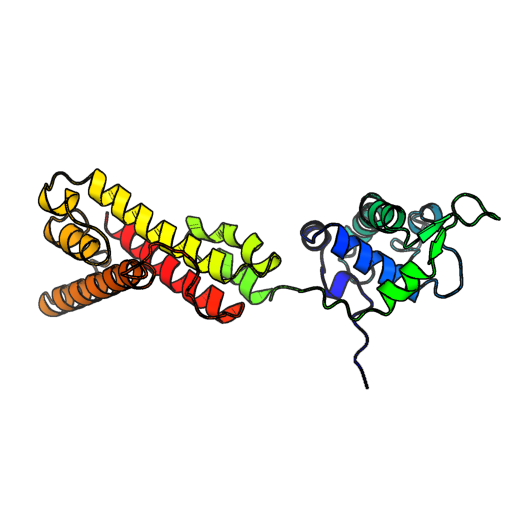.88 118 ILE A O 1
ATOM 941 N N . PHE A 1 119 ? 9.769 6.866 -6.597 1.00 68.00 119 PHE A N 1
ATOM 942 C CA . PHE A 1 119 ? 9.500 6.768 -5.178 1.00 68.00 119 PHE A CA 1
ATOM 943 C C . PHE A 1 119 ? 9.538 5.294 -4.774 1.00 68.00 119 PHE A C 1
ATOM 945 O O . PHE A 1 119 ? 8.717 4.485 -5.210 1.00 68.00 119 PHE A O 1
ATOM 952 N N . VAL A 1 120 ? 10.528 4.944 -3.958 1.00 69.94 120 VAL A N 1
ATOM 953 C CA . VAL A 1 120 ? 10.638 3.622 -3.351 1.00 69.94 120 VAL A CA 1
ATOM 954 C C . VAL A 1 120 ? 10.175 3.768 -1.912 1.00 69.94 120 VAL A C 1
ATOM 956 O O . VAL A 1 120 ? 10.900 4.388 -1.134 1.00 69.94 120 VAL A O 1
ATOM 959 N N . PRO A 1 121 ? 9.007 3.215 -1.543 1.00 76.69 121 PRO A N 1
ATOM 960 C CA . PRO A 1 121 ? 8.569 3.248 -0.158 1.00 76.69 121 PRO A CA 1
ATOM 961 C C . PRO A 1 121 ? 9.591 2.549 0.738 1.00 76.69 121 PRO A C 1
ATOM 963 O O . PRO A 1 121 ? 10.179 1.521 0.372 1.00 76.69 121 PRO A O 1
ATOM 966 N N . ASN A 1 122 ? 9.774 3.085 1.936 1.00 84.69 122 ASN A N 1
ATOM 967 C CA . ASN A 1 122 ? 10.629 2.526 2.959 1.00 84.69 122 ASN A CA 1
ATOM 968 C C . ASN A 1 122 ? 10.184 1.091 3.296 1.00 84.69 122 ASN A C 1
ATOM 970 O O . ASN A 1 122 ? 9.086 0.826 3.794 1.00 84.69 122 ASN A O 1
ATOM 974 N N . ARG A 1 123 ? 11.073 0.125 3.039 1.00 83.81 123 ARG A N 1
ATOM 975 C CA . ARG A 1 123 ? 10.781 -1.302 3.236 1.00 83.81 123 ARG A CA 1
ATOM 976 C C . ARG A 1 123 ? 10.516 -1.664 4.689 1.00 83.81 123 ARG A C 1
ATOM 978 O O . ARG A 1 123 ? 9.711 -2.558 4.940 1.00 83.81 123 ARG A O 1
ATOM 985 N N . GLU A 1 124 ? 11.172 -0.999 5.633 1.00 88.69 124 GLU A N 1
ATOM 986 C CA . GLU A 1 124 ? 10.945 -1.233 7.060 1.00 88.69 124 GLU A CA 1
ATOM 987 C C . GLU A 1 124 ? 9.536 -0.785 7.452 1.00 88.69 124 GLU A C 1
ATOM 989 O O . GLU A 1 124 ? 8.834 -1.511 8.160 1.00 88.69 124 GLU A O 1
ATOM 994 N N . VAL A 1 125 ? 9.082 0.343 6.898 1.00 90.00 125 VAL A N 1
ATOM 995 C CA . VAL A 1 125 ? 7.715 0.842 7.078 1.00 90.00 125 VAL A CA 1
ATOM 996 C C . VAL A 1 125 ? 6.697 -0.136 6.493 1.00 90.00 125 VAL A C 1
ATOM 998 O O . VAL A 1 125 ? 5.772 -0.553 7.194 1.00 90.00 125 VAL A O 1
ATOM 1001 N N . LEU A 1 126 ? 6.893 -0.589 5.249 1.00 90.38 126 LEU A N 1
ATOM 1002 C CA . LEU A 1 126 ? 5.998 -1.576 4.637 1.00 90.38 126 LEU A CA 1
ATOM 1003 C C . LEU A 1 126 ? 5.972 -2.898 5.416 1.00 90.38 126 LEU A C 1
ATOM 1005 O O . LEU A 1 126 ? 4.905 -3.476 5.632 1.00 90.38 126 LEU A O 1
ATOM 1009 N N . ALA A 1 127 ? 7.130 -3.373 5.879 1.00 89.81 127 ALA A N 1
ATOM 1010 C CA . ALA A 1 127 ? 7.224 -4.585 6.684 1.00 89.81 127 ALA A CA 1
ATOM 1011 C C . ALA A 1 127 ? 6.516 -4.434 8.038 1.00 89.81 127 ALA A C 1
ATOM 1013 O O . ALA A 1 127 ? 5.976 -5.417 8.553 1.00 89.81 127 ALA A O 1
ATOM 1014 N N . ALA A 1 128 ? 6.481 -3.227 8.608 1.00 94.38 128 ALA A N 1
ATOM 1015 C CA . ALA A 1 128 ? 5.803 -2.955 9.866 1.00 94.38 128 ALA A CA 1
ATOM 1016 C C . ALA A 1 128 ? 4.270 -3.036 9.757 1.00 94.38 128 ALA A C 1
ATOM 1018 O O . ALA A 1 128 ? 3.614 -3.389 10.742 1.00 94.38 128 ALA A O 1
ATOM 1019 N N . LEU A 1 129 ? 3.688 -2.831 8.565 1.00 94.44 129 LEU A N 1
ATOM 1020 C CA . LEU A 1 129 ? 2.234 -2.904 8.349 1.00 94.44 129 LEU A CA 1
ATOM 1021 C C . LEU A 1 129 ? 1.629 -4.250 8.776 1.00 94.44 129 LEU A C 1
ATOM 1023 O O . LEU A 1 129 ? 0.498 -4.296 9.261 1.00 94.44 129 LEU A O 1
ATOM 1027 N N . ARG A 1 130 ? 2.387 -5.354 8.691 1.00 95.12 130 ARG A N 1
ATOM 1028 C CA . ARG A 1 130 ? 1.934 -6.686 9.145 1.00 95.12 130 ARG A CA 1
ATOM 1029 C C . ARG A 1 130 ? 1.618 -6.744 10.644 1.00 95.12 130 ARG A C 1
ATOM 1031 O O . ARG A 1 130 ? 0.840 -7.596 11.074 1.00 95.12 130 ARG A O 1
ATOM 1038 N N . PHE A 1 131 ? 2.217 -5.853 11.436 1.00 96.19 131 PHE A N 1
ATOM 1039 C CA . PHE A 1 131 ? 2.005 -5.757 12.877 1.00 96.19 131 PHE A CA 1
ATOM 1040 C C . PHE A 1 131 ? 0.824 -4.866 13.249 1.00 96.19 131 PHE A C 1
ATOM 1042 O O . PHE A 1 131 ? 0.518 -4.761 14.435 1.00 96.19 131 PHE A O 1
ATOM 1049 N N . LEU A 1 132 ? 0.135 -4.252 12.286 1.00 97.50 132 LEU A N 1
ATOM 1050 C CA . LEU A 1 132 ? -1.091 -3.505 12.538 1.00 97.50 132 LEU A CA 1
ATOM 1051 C C . LEU A 1 132 ? -2.290 -4.444 12.758 1.00 97.50 132 LEU A C 1
ATOM 1053 O O . LEU A 1 132 ? -2.220 -5.672 12.594 1.00 97.50 132 LEU A O 1
ATOM 1057 N N . HIS A 1 133 ? -3.403 -3.856 13.192 1.00 97.56 133 HIS A N 1
ATOM 1058 C CA . HIS A 1 133 ? -4.715 -4.492 13.234 1.00 97.56 133 HIS A CA 1
ATOM 1059 C C . HIS A 1 133 ? -5.060 -5.111 11.864 1.00 97.56 133 HIS A C 1
ATOM 1061 O O . HIS A 1 133 ? -4.751 -4.472 10.856 1.00 97.56 133 HIS A O 1
ATOM 1067 N N . PRO A 1 134 ? -5.677 -6.312 11.790 1.00 96.75 134 PRO A N 1
ATOM 1068 C CA . PRO A 1 134 ? -5.989 -6.986 10.523 1.00 96.75 134 PRO A CA 1
ATOM 1069 C C . PRO A 1 134 ? -6.610 -6.080 9.453 1.00 96.75 134 PRO A C 1
ATOM 1071 O O . PRO A 1 134 ? -6.144 -6.087 8.317 1.00 96.75 134 PRO A O 1
ATOM 1074 N N . ASP A 1 135 ? -7.556 -5.227 9.846 1.00 95.50 135 ASP A N 1
ATOM 1075 C CA . ASP A 1 135 ? -8.241 -4.273 8.961 1.00 95.50 135 ASP A CA 1
ATOM 1076 C C . ASP A 1 135 ? -7.324 -3.233 8.294 1.00 95.50 135 ASP A C 1
ATOM 1078 O O . ASP A 1 135 ? -7.699 -2.653 7.280 1.00 95.50 135 ASP A O 1
ATOM 1082 N N . LEU A 1 136 ? -6.133 -2.981 8.844 1.00 96.44 136 LEU A N 1
ATOM 1083 C CA . LEU A 1 136 ? -5.194 -1.969 8.346 1.00 96.44 136 LEU A CA 1
ATOM 1084 C C . LEU A 1 136 ? -3.997 -2.577 7.600 1.00 96.44 136 LEU A C 1
ATOM 1086 O O . LEU A 1 136 ? -3.234 -1.856 6.965 1.00 96.44 136 LEU A O 1
ATOM 1090 N N . ARG A 1 137 ? -3.817 -3.906 7.626 1.00 94.19 137 ARG A N 1
ATOM 1091 C CA . ARG A 1 137 ? -2.645 -4.568 7.012 1.00 94.19 137 ARG A CA 1
ATOM 1092 C C . ARG A 1 137 ? -2.583 -4.405 5.492 1.00 94.19 137 ARG A C 1
ATOM 1094 O O . ARG A 1 137 ? -1.503 -4.476 4.918 1.00 94.19 137 ARG A O 1
ATOM 1101 N N . GLY A 1 138 ? -3.726 -4.180 4.842 1.00 92.06 138 GLY A N 1
ATOM 1102 C CA . GLY A 1 138 ? -3.831 -3.986 3.391 1.00 92.06 138 GLY A CA 1
ATOM 1103 C C . GLY A 1 138 ? -3.451 -2.586 2.893 1.00 92.06 138 GLY A C 1
ATOM 1104 O O . GLY A 1 138 ? -3.604 -2.305 1.706 1.00 92.06 138 GLY A O 1
ATOM 1105 N N . TYR A 1 139 ? -2.980 -1.691 3.766 1.00 94.62 139 TYR A N 1
ATOM 1106 C CA . TYR A 1 139 ? -2.763 -0.275 3.437 1.00 94.62 139 TYR A CA 1
ATOM 1107 C C . TYR A 1 139 ? -1.459 -0.011 2.666 1.00 94.62 139 TYR A C 1
ATOM 1109 O O . TYR A 1 139 ? -1.152 1.136 2.362 1.00 94.62 139 TYR A O 1
ATOM 1117 N N . GLU A 1 140 ? -0.719 -1.059 2.287 1.00 91.69 140 GLU A N 1
ATOM 1118 C CA . GLU A 1 140 ? 0.530 -0.978 1.512 1.00 91.69 140 GLU A CA 1
ATOM 1119 C C . GLU A 1 140 ? 0.394 -0.117 0.242 1.00 91.69 140 GLU A C 1
ATOM 1121 O O . GLU A 1 140 ? 1.312 0.619 -0.114 1.00 91.69 140 GLU A O 1
ATOM 1126 N N . HIS A 1 141 ? -0.763 -0.174 -0.423 1.00 88.25 141 HIS A N 1
ATOM 1127 C CA . HIS A 1 141 ? -1.038 0.597 -1.636 1.00 88.25 141 HIS A CA 1
ATOM 1128 C C . HIS A 1 141 ? -0.976 2.116 -1.407 1.00 88.25 141 HIS A C 1
ATOM 1130 O O . HIS A 1 141 ? -0.413 2.822 -2.237 1.00 88.25 141 HIS A O 1
ATOM 1136 N N . TYR A 1 142 ? -1.443 2.623 -0.259 1.00 91.25 142 TYR A N 1
ATOM 1137 C CA . TYR A 1 142 ? -1.357 4.054 0.047 1.00 91.25 142 TYR A CA 1
ATOM 1138 C C . TYR A 1 142 ? 0.090 4.543 0.134 1.00 91.25 142 TYR A C 1
ATOM 1140 O O . TYR A 1 142 ? 0.387 5.636 -0.334 1.00 91.25 142 TYR A O 1
ATOM 1148 N N . PHE A 1 143 ? 0.994 3.732 0.692 1.00 90.25 143 PHE A N 1
ATOM 1149 C CA . PHE A 1 143 ? 2.414 4.079 0.770 1.00 90.25 143 PHE A CA 1
ATOM 1150 C C . PHE A 1 143 ? 3.044 4.108 -0.616 1.00 90.25 143 PHE A C 1
ATOM 1152 O O . PHE A 1 143 ? 3.723 5.066 -0.961 1.00 90.25 143 PHE A O 1
ATOM 1159 N N . ARG A 1 144 ? 2.759 3.098 -1.443 1.00 83.88 144 ARG A N 1
ATOM 1160 C CA . ARG A 1 144 ? 3.254 3.031 -2.827 1.00 83.88 144 ARG A CA 1
ATOM 1161 C C . ARG A 1 144 ? 2.777 4.206 -3.680 1.00 83.88 144 ARG A C 1
ATOM 1163 O O . ARG A 1 144 ? 3.512 4.663 -4.544 1.00 83.88 144 ARG A O 1
ATOM 1170 N N . GLU A 1 145 ? 1.569 4.693 -3.418 1.00 83.12 145 GLU A N 1
ATOM 1171 C CA . GLU A 1 145 ? 0.954 5.817 -4.128 1.00 83.12 145 GLU A CA 1
ATOM 1172 C C . GLU A 1 145 ? 1.225 7.186 -3.475 1.00 83.12 145 GLU A C 1
ATOM 1174 O O . GLU A 1 145 ? 0.708 8.187 -3.963 1.00 83.12 145 GLU A O 1
ATOM 1179 N N . GLN A 1 146 ? 2.002 7.249 -2.383 1.00 86.94 146 GLN A N 1
ATOM 1180 C CA . GLN A 1 146 ? 2.248 8.470 -1.589 1.00 86.94 146 GLN A CA 1
ATOM 1181 C C . GLN A 1 146 ? 0.962 9.157 -1.081 1.00 86.94 146 GLN A C 1
ATOM 1183 O O . GLN A 1 146 ? 0.910 10.365 -0.859 1.00 86.94 146 GLN A O 1
ATOM 1188 N N . LYS A 1 147 ? -0.096 8.374 -0.862 1.00 88.56 147 LYS A N 1
ATOM 1189 C CA . LYS A 1 147 ? -1.414 8.817 -0.383 1.00 88.56 147 LYS A CA 1
ATOM 1190 C C . LYS A 1 147 ? -1.522 8.701 1.137 1.00 88.56 147 LYS A C 1
ATOM 1192 O O . LYS A 1 147 ? -2.364 7.986 1.689 1.00 88.56 147 LYS A O 1
ATOM 1197 N N . PHE A 1 148 ? -0.595 9.355 1.826 1.00 90.31 148 PHE A N 1
ATOM 1198 C CA . PHE A 1 148 ? -0.416 9.242 3.274 1.00 90.31 148 PHE A CA 1
ATOM 1199 C C . PHE A 1 148 ? -1.606 9.789 4.070 1.00 90.31 148 PHE A C 1
ATOM 1201 O O . PHE A 1 148 ? -2.104 9.134 4.989 1.00 90.31 148 PHE A O 1
ATOM 1208 N N . LYS A 1 149 ? -2.133 10.955 3.680 1.00 89.00 149 LYS A N 1
ATOM 1209 C CA . LYS A 1 149 ? -3.292 11.570 4.349 1.00 89.00 149 LYS A CA 1
ATOM 1210 C C . LYS A 1 149 ? -4.535 10.698 4.217 1.00 89.00 149 LYS A C 1
ATOM 1212 O O . LYS A 1 149 ? -5.312 10.568 5.162 1.00 89.00 149 LYS A O 1
ATOM 1217 N N . GLU A 1 150 ? -4.713 10.084 3.054 1.00 89.12 150 GLU A N 1
ATOM 1218 C CA . GLU A 1 150 ? -5.799 9.164 2.752 1.00 89.12 150 GLU A CA 1
ATOM 1219 C C . GLU A 1 150 ? -5.687 7.887 3.584 1.00 89.12 150 GLU A C 1
ATOM 1221 O O . GLU A 1 150 ? -6.699 7.446 4.129 1.00 89.12 150 GLU A O 1
ATOM 1226 N N . ALA A 1 151 ? -4.478 7.339 3.757 1.00 92.62 151 ALA A N 1
ATOM 1227 C CA . ALA A 1 151 ? -4.242 6.193 4.633 1.00 92.62 151 ALA A CA 1
ATOM 1228 C C . ALA A 1 151 ? -4.697 6.487 6.067 1.00 92.62 151 ALA A C 1
ATOM 1230 O O . ALA A 1 151 ? -5.459 5.719 6.660 1.00 92.62 151 ALA A O 1
ATOM 1231 N N . ILE A 1 152 ? -4.272 7.627 6.617 1.00 91.06 152 ILE A N 1
ATOM 1232 C CA . ILE A 1 152 ? -4.610 8.031 7.984 1.00 91.06 152 ILE A CA 1
ATOM 1233 C C . ILE A 1 152 ? -6.121 8.251 8.109 1.00 91.06 152 ILE A C 1
ATOM 1235 O O . ILE A 1 152 ? -6.765 7.669 8.986 1.00 91.06 152 ILE A O 1
ATOM 1239 N N . ALA A 1 153 ? -6.716 9.028 7.201 1.00 87.44 153 ALA A N 1
ATOM 1240 C CA . ALA A 1 153 ? -8.151 9.295 7.206 1.00 87.44 153 ALA A CA 1
ATOM 1241 C C . ALA A 1 153 ? -8.975 8.000 7.100 1.00 87.44 153 ALA A C 1
ATOM 1243 O O . ALA A 1 153 ? -9.940 7.815 7.845 1.00 87.44 153 ALA A O 1
ATOM 1244 N N . ALA A 1 154 ? -8.579 7.070 6.226 1.00 90.38 154 ALA A N 1
ATOM 1245 C CA . ALA A 1 154 ? -9.240 5.779 6.079 1.00 90.38 154 ALA A CA 1
ATOM 1246 C C . ALA A 1 154 ? -9.138 4.929 7.356 1.00 90.38 154 ALA A C 1
ATOM 1248 O O . ALA A 1 154 ? -10.115 4.286 7.742 1.00 90.38 154 ALA A O 1
ATOM 1249 N N . ALA A 1 155 ? -7.986 4.922 8.033 1.00 92.88 155 ALA A N 1
ATOM 1250 C CA . ALA A 1 155 ? -7.789 4.159 9.266 1.00 92.88 155 ALA A CA 1
ATOM 1251 C C . ALA A 1 155 ? -8.660 4.674 10.421 1.00 92.88 155 ALA A C 1
ATOM 1253 O O . ALA A 1 155 ? -9.332 3.886 11.088 1.00 92.88 155 ALA A O 1
ATOM 1254 N N . PHE A 1 156 ? -8.724 5.988 10.634 1.00 90.44 156 PHE A N 1
ATOM 1255 C CA . PHE A 1 156 ? -9.564 6.552 11.695 1.00 90.44 156 PHE A CA 1
ATOM 1256 C C . PHE A 1 156 ? -11.055 6.527 11.355 1.00 90.44 156 PHE A C 1
ATOM 1258 O O . PHE A 1 156 ? -11.878 6.289 12.238 1.00 90.44 156 PHE A O 1
ATOM 1265 N N . LYS A 1 157 ? -11.419 6.626 10.071 1.00 88.56 157 LYS A N 1
ATOM 1266 C CA . LYS A 1 157 ? -12.784 6.324 9.623 1.00 88.56 157 LYS A CA 1
ATOM 1267 C C . LYS A 1 157 ? -13.173 4.879 9.944 1.00 88.56 157 LYS A C 1
ATOM 1269 O O . LYS A 1 157 ? -14.317 4.620 10.307 1.00 88.56 157 LYS A O 1
ATOM 1274 N N . ARG A 1 158 ? -12.236 3.926 9.861 1.00 92.19 158 ARG A N 1
ATOM 1275 C CA . ARG A 1 158 ? -12.491 2.536 10.266 1.00 92.19 158 ARG A CA 1
ATOM 1276 C C . ARG A 1 158 ? -12.761 2.419 11.769 1.00 92.19 158 ARG A C 1
ATOM 1278 O O . ARG A 1 158 ? -13.702 1.720 12.139 1.00 92.19 158 ARG A O 1
ATOM 1285 N N . VAL A 1 159 ? -12.005 3.133 12.608 1.00 92.38 159 VAL A N 1
ATOM 1286 C CA . VAL A 1 159 ? -12.252 3.229 14.062 1.00 92.38 159 VAL A CA 1
ATOM 1287 C C . VAL A 1 159 ? -13.646 3.795 14.345 1.00 92.38 159 VAL A C 1
ATOM 1289 O O . VAL A 1 159 ? -14.408 3.210 15.111 1.00 92.38 159 VAL A O 1
ATOM 1292 N N . GLU A 1 160 ? -14.011 4.903 13.698 1.00 89.38 160 GLU A N 1
ATOM 1293 C CA . GLU A 1 160 ? -15.330 5.525 13.855 1.00 89.38 160 GLU A CA 1
ATOM 1294 C C . GLU A 1 160 ? -16.461 4.583 13.424 1.00 89.38 160 GLU A C 1
ATOM 1296 O O . GLU A 1 160 ? -17.441 4.419 14.151 1.00 89.38 160 GLU A O 1
ATOM 1301 N N . ASN A 1 161 ? -16.315 3.918 12.276 1.00 91.06 161 ASN A N 1
ATOM 1302 C CA . ASN A 1 161 ? -17.289 2.936 11.804 1.00 91.06 161 ASN A CA 1
ATOM 1303 C C . ASN A 1 161 ? -17.486 1.811 12.823 1.00 91.06 161 ASN A C 1
ATOM 1305 O O . ASN A 1 161 ? -18.624 1.428 13.075 1.00 91.06 161 ASN A O 1
ATOM 1309 N N . ARG A 1 162 ? -16.412 1.343 13.469 1.00 93.44 162 ARG A N 1
ATOM 1310 C CA . ARG A 1 162 ? -16.506 0.316 14.510 1.00 93.44 162 ARG A CA 1
ATOM 1311 C C . ARG A 1 162 ? -17.320 0.787 15.716 1.00 93.44 162 ARG A C 1
ATOM 1313 O O . ARG A 1 162 ? -18.142 0.038 16.233 1.00 93.44 162 ARG A O 1
ATOM 1320 N N . PHE A 1 163 ? -17.154 2.040 16.135 1.00 92.62 163 PHE A N 1
ATOM 1321 C CA . PHE A 1 163 ? -18.002 2.617 17.180 1.00 92.62 163 PHE A CA 1
ATOM 1322 C C . PHE A 1 163 ? -19.457 2.782 16.743 1.00 92.62 163 PHE A C 1
ATOM 1324 O O . PHE A 1 163 ? -20.354 2.517 17.539 1.00 92.62 163 PHE A O 1
ATOM 1331 N N . ASN A 1 164 ? -19.702 3.194 15.498 1.00 91.25 164 ASN A N 1
ATOM 1332 C CA . ASN A 1 164 ? -21.057 3.313 14.961 1.00 91.25 164 ASN A CA 1
ATOM 1333 C C . ASN A 1 164 ? -21.762 1.947 14.902 1.00 91.25 164 ASN A C 1
ATOM 1335 O O . ASN A 1 164 ? -22.925 1.860 15.276 1.00 91.25 164 ASN A O 1
ATOM 1339 N N . GLU A 1 165 ? -21.054 0.875 14.532 1.00 94.25 165 GLU A N 1
ATOM 1340 C CA . GLU A 1 165 ? -21.579 -0.499 14.580 1.00 94.25 165 GLU A CA 1
ATOM 1341 C C . GLU A 1 165 ? -22.042 -0.870 16.002 1.00 94.25 165 GLU A C 1
ATOM 1343 O O . GLU A 1 165 ? -23.158 -1.359 16.187 1.00 94.25 165 GLU A O 1
ATOM 1348 N N . LEU A 1 166 ? -21.223 -0.580 17.023 1.00 94.50 166 LEU A N 1
ATOM 1349 C CA . LEU A 1 166 ? -21.577 -0.831 18.427 1.00 94.50 166 LEU A CA 1
ATOM 1350 C C . LEU A 1 166 ? -22.742 0.035 18.904 1.00 94.50 166 LEU A C 1
ATOM 1352 O O . LEU A 1 166 ? -23.632 -0.443 19.607 1.00 94.50 166 LEU A O 1
ATOM 1356 N N . ARG A 1 167 ? -22.759 1.304 18.497 1.00 94.31 167 ARG A N 1
ATOM 1357 C CA . ARG A 1 167 ? -23.851 2.229 18.789 1.00 94.31 167 ARG A CA 1
ATOM 1358 C C . ARG A 1 167 ? -25.180 1.696 18.268 1.00 94.31 167 ARG A C 1
ATOM 1360 O O . ARG A 1 167 ? -26.173 1.696 18.992 1.00 94.31 167 ARG A O 1
ATOM 1367 N N . ASP A 1 168 ? -25.193 1.264 17.014 1.00 93.62 168 ASP A N 1
ATOM 1368 C CA . ASP A 1 168 ? -26.407 0.838 16.327 1.00 93.62 168 ASP A CA 1
ATOM 1369 C C . ASP A 1 168 ? -26.929 -0.494 16.902 1.00 93.62 168 ASP A C 1
ATOM 1371 O O . ASP A 1 168 ? -28.145 -0.703 16.979 1.00 93.62 168 ASP A O 1
ATOM 1375 N N . ALA A 1 169 ? -26.019 -1.346 17.391 1.00 94.44 169 ALA A N 1
ATOM 1376 C CA . ALA A 1 169 ? -26.328 -2.594 18.089 1.00 94.44 169 ALA A CA 1
ATOM 1377 C C . ALA A 1 169 ? -26.769 -2.413 19.557 1.00 94.44 169 ALA A C 1
ATOM 1379 O O . ALA A 1 169 ? -27.417 -3.306 20.107 1.00 94.44 169 ALA A O 1
ATOM 1380 N N . SER A 1 170 ? -26.447 -1.284 20.197 1.00 94.81 170 SER A N 1
ATOM 1381 C CA . SER A 1 170 ? -26.746 -1.041 21.615 1.00 94.81 170 SER A CA 1
ATOM 1382 C C . SER A 1 170 ? -28.255 -1.056 21.910 1.00 94.81 170 SER A C 1
ATOM 1384 O O . SER A 1 170 ? -29.040 -0.479 21.153 1.00 94.81 170 SER A O 1
ATOM 1386 N N . PRO A 1 171 ? -28.710 -1.633 23.037 1.00 93.62 171 PRO A N 1
ATOM 1387 C CA . PRO A 1 171 ? -30.091 -1.493 23.495 1.00 93.62 171 PRO A CA 1
ATOM 1388 C C . PRO A 1 171 ? -30.371 -0.126 24.147 1.00 93.62 171 PRO A C 1
ATOM 1390 O O . PRO A 1 171 ? -31.534 0.219 24.358 1.00 93.62 171 PRO A O 1
ATOM 1393 N N . SER A 1 172 ? -29.338 0.657 24.480 1.00 94.62 172 SER A N 1
ATOM 1394 C CA . SER A 1 172 ? -29.465 1.921 25.208 1.00 94.62 172 SER A CA 1
ATOM 1395 C C . SER A 1 172 ? -29.871 3.076 24.280 1.00 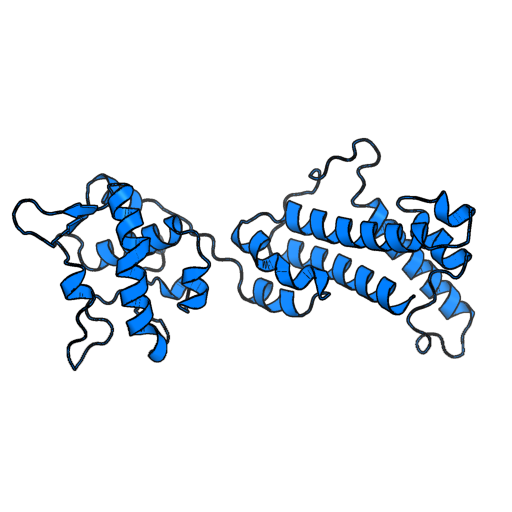94.62 172 SER A C 1
ATOM 1397 O O . SER A 1 172 ? -29.110 3.435 23.377 1.00 94.62 172 SER A O 1
ATOM 1399 N N . PRO A 1 173 ? -31.019 3.746 24.518 1.00 91.94 173 PRO A N 1
ATOM 1400 C CA . PRO A 1 173 ? -31.418 4.917 23.734 1.00 91.94 173 PRO A CA 1
ATOM 1401 C C . PRO A 1 173 ? -30.401 6.061 23.811 1.00 91.94 173 PRO A C 1
ATOM 1403 O O . PRO A 1 173 ? -30.212 6.783 22.836 1.00 91.94 173 PRO A O 1
ATOM 1406 N N . VAL A 1 174 ? -29.722 6.199 24.958 1.00 91.31 174 VAL A N 1
ATOM 1407 C CA . VAL A 1 174 ? -28.682 7.215 25.170 1.00 91.31 174 VAL A CA 1
ATOM 1408 C C . VAL A 1 174 ? -27.525 6.973 24.207 1.00 91.31 174 VAL A C 1
ATOM 1410 O O . VAL A 1 174 ? -27.154 7.880 23.471 1.00 91.31 174 VAL A O 1
ATOM 1413 N N . VAL A 1 175 ? -27.028 5.734 24.136 1.00 91.75 175 VAL A N 1
ATOM 1414 C CA . VAL A 1 175 ? -25.942 5.359 23.221 1.00 91.75 175 VAL A CA 1
ATOM 1415 C C . VAL A 1 175 ? -26.354 5.593 21.774 1.00 91.75 175 VAL A C 1
ATOM 1417 O O . VAL A 1 175 ? -25.610 6.240 21.045 1.00 91.75 175 VAL A O 1
ATOM 1420 N N . LYS A 1 176 ? -27.556 5.158 21.365 1.00 92.38 176 LYS A N 1
ATOM 1421 C CA . LYS A 1 176 ? -28.056 5.362 19.992 1.00 92.38 176 LYS A CA 1
ATOM 1422 C C . LYS A 1 176 ? -28.082 6.826 19.556 1.00 92.38 176 LYS A C 1
ATOM 1424 O O . LYS A 1 176 ? -27.927 7.106 18.371 1.00 92.38 176 LYS A O 1
ATOM 1429 N N . SER A 1 177 ? -28.271 7.748 20.498 1.00 89.62 177 SER A N 1
ATOM 1430 C CA . SER A 1 177 ? -28.258 9.190 20.232 1.00 89.62 177 SER A CA 1
ATOM 1431 C C . SER A 1 177 ? -26.860 9.826 20.237 1.00 89.62 177 SER A C 1
ATOM 1433 O O . SER A 1 177 ? -26.710 10.967 19.798 1.00 89.62 177 SER A O 1
ATOM 1435 N N . SER A 1 178 ? -25.832 9.111 20.699 1.00 88.06 178 SER A N 1
ATOM 1436 C CA . SER A 1 178 ? -24.467 9.631 20.816 1.00 88.06 178 SER A CA 1
ATOM 1437 C C . SER A 1 178 ? -23.689 9.545 19.500 1.00 88.06 178 SER A C 1
ATOM 1439 O O . SER A 1 178 ? -23.902 8.671 18.657 1.00 88.06 178 SER A O 1
ATOM 1441 N N . SER A 1 179 ? -22.748 10.469 19.298 1.00 86.38 179 SER A N 1
ATOM 1442 C CA . SER A 1 179 ? -21.878 10.479 18.118 1.00 86.38 179 SER A CA 1
ATOM 1443 C C . SER A 1 179 ? -20.551 11.181 18.401 1.00 86.38 179 SER A C 1
ATOM 1445 O O . SER A 1 179 ? -20.422 11.930 19.368 1.00 86.38 179 SER A O 1
ATOM 1447 N N . GLY A 1 180 ? -19.554 10.958 17.544 1.00 83.75 180 GLY A N 1
ATOM 1448 C CA . GLY A 1 180 ? -18.263 11.630 17.669 1.00 83.75 180 GLY A CA 1
ATOM 1449 C C . GLY A 1 180 ? -17.527 11.262 18.963 1.00 83.75 180 GLY A C 1
ATOM 1450 O O . GLY A 1 180 ? -17.591 10.125 19.427 1.00 83.75 180 GLY A O 1
ATOM 1451 N N . ALA A 1 181 ? -16.840 12.239 19.560 1.00 85.31 181 ALA A N 1
ATOM 1452 C CA . ALA A 1 181 ? -15.983 12.032 20.729 1.00 85.31 181 ALA A CA 1
ATOM 1453 C C . ALA A 1 181 ? -16.728 11.575 22.000 1.00 85.31 181 ALA A C 1
ATOM 1455 O O . ALA A 1 181 ? -16.105 11.005 22.893 1.00 85.31 181 ALA A O 1
ATOM 1456 N N . THR A 1 182 ? -18.044 11.799 22.108 1.00 87.31 182 THR A N 1
ATOM 1457 C CA . THR A 1 182 ? -18.824 11.379 23.287 1.00 87.31 182 THR A CA 1
ATOM 1458 C C . THR A 1 182 ? -19.234 9.910 23.235 1.00 87.31 182 THR A C 1
ATOM 1460 O O . THR A 1 182 ? -19.423 9.294 24.284 1.00 87.31 182 THR A O 1
ATOM 1463 N N . LEU A 1 183 ? -19.313 9.320 22.039 1.00 89.81 183 LEU A N 1
ATOM 1464 C CA . LEU A 1 183 ? -19.815 7.962 21.843 1.00 89.81 183 LEU A CA 1
ATOM 1465 C C . LEU A 1 183 ? -19.031 6.894 22.634 1.00 89.81 183 LEU A C 1
ATOM 1467 O O . LEU A 1 183 ? -19.676 6.099 23.321 1.00 89.81 183 LEU A O 1
ATOM 1471 N N . PRO A 1 184 ? -17.681 6.885 22.659 1.00 90.56 184 PRO A N 1
ATOM 1472 C CA . PRO A 1 184 ? -16.940 5.926 23.478 1.00 90.56 184 PRO A CA 1
ATOM 1473 C C . PRO A 1 184 ? -17.292 6.019 24.969 1.00 90.56 184 PRO A C 1
ATOM 1475 O O . PRO A 1 184 ? -17.429 4.997 25.636 1.00 90.56 184 PRO A O 1
ATOM 1478 N N . HIS A 1 185 ? -17.494 7.228 25.504 1.00 90.62 185 HIS A N 1
ATOM 1479 C CA . HIS A 1 185 ? -17.849 7.407 26.914 1.00 90.62 185 HIS A CA 1
ATOM 1480 C C . HIS A 1 185 ? -19.210 6.789 27.247 1.00 90.62 185 HIS A C 1
ATOM 1482 O O . HIS A 1 185 ? -19.350 6.159 28.297 1.00 90.62 185 HIS A O 1
ATOM 1488 N N . ASP A 1 186 ? -20.200 6.959 26.374 1.00 91.62 186 ASP A N 1
ATOM 1489 C CA . ASP A 1 186 ? -21.550 6.443 26.607 1.00 91.62 186 ASP A CA 1
ATOM 1490 C C . ASP A 1 186 ? -21.632 4.924 26.402 1.00 91.62 186 ASP A C 1
ATOM 1492 O O . ASP A 1 186 ? -22.343 4.248 27.148 1.00 91.62 186 ASP A O 1
ATOM 1496 N N . LEU A 1 187 ? -20.831 4.367 25.486 1.00 92.38 187 LEU A N 1
ATOM 1497 C CA . LEU A 1 187 ? -20.656 2.917 25.324 1.00 92.38 187 LEU A CA 1
ATOM 1498 C C . LEU A 1 187 ? -20.056 2.257 26.577 1.00 92.38 187 LEU A C 1
ATOM 1500 O O . LEU A 1 187 ? -20.528 1.213 27.018 1.00 92.38 187 LEU A O 1
ATOM 1504 N N . TYR A 1 188 ? -19.069 2.885 27.220 1.00 90.50 188 TYR A N 1
ATOM 1505 C CA . TYR A 1 188 ? -18.556 2.374 28.495 1.00 90.50 188 TYR A CA 1
ATOM 1506 C C . TYR A 1 188 ? -19.567 2.512 29.646 1.00 90.50 188 TYR A C 1
ATOM 1508 O O . TYR A 1 188 ? -19.675 1.623 30.487 1.00 90.50 188 TYR A O 1
ATOM 1516 N N . LYS A 1 189 ? -20.313 3.626 29.720 1.00 90.25 189 LYS A N 1
ATOM 1517 C CA . LYS A 1 189 ? -21.312 3.848 30.787 1.00 90.25 189 LYS A CA 1
ATOM 1518 C C . LYS A 1 189 ? -22.487 2.874 30.713 1.00 90.25 189 LYS A C 1
ATOM 1520 O O . LYS A 1 189 ? -23.000 2.474 31.752 1.00 90.25 189 LYS A O 1
ATOM 1525 N N . SER A 1 190 ? -22.927 2.544 29.503 1.00 91.38 190 SER A N 1
ATOM 1526 C CA . SER A 1 190 ? -24.000 1.574 29.249 1.00 91.38 190 SER A CA 1
ATOM 1527 C C . SER A 1 190 ? -23.553 0.123 29.443 1.00 91.38 190 SER A C 1
ATOM 1529 O O . SER A 1 190 ? -24.400 -0.749 29.615 1.00 91.38 190 SER A O 1
ATOM 1531 N N . GLY A 1 191 ? -22.241 -0.131 29.459 1.00 89.38 191 GLY A N 1
ATOM 1532 C CA . GLY A 1 191 ? -21.668 -1.472 29.552 1.00 89.38 191 GLY A CA 1
ATOM 1533 C C . GLY A 1 191 ? -21.574 -2.204 28.211 1.00 89.38 191 GLY A C 1
ATOM 1534 O O . GLY A 1 191 ? -21.125 -3.350 28.195 1.00 89.38 191 GLY A O 1
ATOM 1535 N N . ASP A 1 192 ? -21.941 -1.546 27.105 1.00 90.06 192 ASP A N 1
ATOM 1536 C CA . ASP A 1 192 ? -21.765 -2.063 25.741 1.00 90.06 192 ASP A CA 1
ATOM 1537 C C . ASP A 1 192 ? -20.281 -2.200 25.369 1.00 90.06 192 ASP A C 1
ATOM 1539 O O . ASP A 1 192 ? -19.919 -2.997 24.507 1.00 90.06 192 ASP A O 1
ATOM 1543 N N . LEU A 1 193 ? -19.412 -1.443 26.046 1.00 90.69 193 LEU A N 1
ATOM 1544 C CA . LEU A 1 193 ? -17.965 -1.546 25.930 1.00 90.69 193 LEU A CA 1
ATOM 1545 C C . LEU A 1 193 ? -17.352 -1.727 27.327 1.00 90.69 193 LEU A C 1
ATOM 1547 O O . LEU A 1 193 ? -17.569 -0.932 28.241 1.00 90.69 193 LEU A O 1
ATOM 1551 N N . LYS A 1 194 ? -16.616 -2.822 27.514 1.00 89.81 194 LYS A N 1
ATOM 1552 C CA . LYS A 1 194 ? -16.064 -3.276 28.798 1.00 89.81 194 LYS A CA 1
ATOM 1553 C C . LYS A 1 194 ? -14.586 -2.923 28.916 1.00 89.81 194 LYS A C 1
ATOM 1555 O O . LYS A 1 194 ? -13.900 -2.645 27.939 1.00 89.81 194 LYS A O 1
ATOM 1560 N N . PHE A 1 195 ? -14.057 -2.975 30.136 1.00 84.31 195 PHE A N 1
ATOM 1561 C CA . PHE A 1 195 ? -12.625 -2.789 30.365 1.00 84.31 195 PHE A CA 1
ATOM 1562 C C . PHE A 1 195 ? -11.816 -3.954 29.748 1.00 84.31 195 PHE A C 1
ATOM 1564 O O . PHE A 1 195 ? -11.991 -5.089 30.196 1.00 84.31 195 PHE A O 1
ATOM 1571 N N . PRO A 1 196 ? -10.918 -3.696 28.778 1.00 84.50 196 PRO A N 1
ATOM 1572 C CA . PRO A 1 196 ? -10.267 -4.745 27.980 1.00 84.50 196 PRO A CA 1
ATOM 1573 C C . PRO A 1 196 ? -9.132 -5.474 28.717 1.00 84.50 196 PRO A C 1
ATOM 1575 O O . PRO A 1 196 ? -8.684 -6.532 28.281 1.00 84.50 196 PRO A O 1
ATOM 1578 N N . PHE A 1 197 ? -8.652 -4.940 29.849 1.00 82.75 197 PHE A N 1
ATOM 1579 C CA . PHE A 1 197 ? -7.467 -5.454 30.546 1.00 82.75 197 PHE A CA 1
ATOM 1580 C C . PHE A 1 197 ? -7.760 -5.928 31.978 1.00 82.75 197 PHE A C 1
ATOM 1582 O O . PHE A 1 197 ? -7.235 -5.360 32.938 1.00 82.75 197 PHE A O 1
ATOM 1589 N N . PRO A 1 198 ? -8.561 -6.989 32.178 1.00 72.12 198 PRO A N 1
ATOM 1590 C CA . PRO A 1 198 ? -9.031 -7.392 33.507 1.00 72.12 198 PRO A CA 1
ATOM 1591 C C . PRO A 1 198 ? -7.898 -7.675 34.512 1.00 72.12 198 PRO A C 1
ATOM 1593 O O . PRO A 1 198 ? -8.077 -7.453 35.708 1.00 72.12 198 PRO A O 1
ATOM 1596 N N . LEU A 1 199 ? -6.724 -8.105 34.032 1.00 76.69 199 LEU A N 1
ATOM 1597 C CA . LEU A 1 199 ? -5.553 -8.418 34.859 1.00 76.69 199 LEU A CA 1
ATOM 1598 C C . LEU A 1 199 ? -4.746 -7.183 35.294 1.00 76.69 199 LEU A C 1
ATOM 1600 O O . LEU A 1 199 ? -4.193 -7.184 36.390 1.00 76.69 199 LEU A O 1
ATOM 1604 N N . LEU A 1 200 ? -4.704 -6.115 34.488 1.00 67.38 200 LEU A N 1
ATOM 1605 C CA . LEU A 1 200 ? -3.906 -4.906 34.771 1.00 67.38 200 LEU A CA 1
ATOM 1606 C C . LEU A 1 200 ? -4.422 -4.109 35.979 1.00 67.38 200 LEU A C 1
ATOM 1608 O O . LEU A 1 200 ? -3.708 -3.275 36.532 1.00 67.38 200 LEU A O 1
ATOM 1612 N N . ALA A 1 201 ? -5.657 -4.376 36.404 1.00 59.25 201 ALA A N 1
ATOM 1613 C CA . ALA A 1 201 ? -6.282 -3.720 37.543 1.00 59.25 201 ALA A CA 1
ATOM 1614 C C . ALA A 1 201 ? -6.718 -4.695 38.651 1.00 59.25 201 ALA A C 1
ATOM 1616 O O . ALA A 1 201 ? -7.523 -4.334 39.516 1.00 59.25 201 ALA A O 1
ATOM 1617 N N . ALA A 1 202 ? -6.202 -5.929 38.636 1.00 60.69 202 ALA A N 1
ATOM 1618 C CA . ALA A 1 202 ? -6.504 -6.918 39.661 1.00 60.69 202 ALA A CA 1
ATOM 1619 C C . ALA A 1 202 ? -6.029 -6.413 41.039 1.00 60.69 202 ALA A C 1
ATOM 1621 O O . ALA A 1 202 ? -4.835 -6.288 41.295 1.00 60.69 202 ALA A O 1
ATOM 1622 N N . GLY A 1 203 ? -6.980 -6.086 41.921 1.00 61.41 203 GLY A N 1
ATOM 1623 C CA . GLY A 1 203 ? -6.721 -5.707 43.316 1.00 61.41 203 GLY A CA 1
ATOM 1624 C C . GLY A 1 203 ? -6.743 -4.208 43.645 1.00 61.41 203 GLY A C 1
ATOM 1625 O O . GLY A 1 203 ? -6.668 -3.871 44.823 1.00 61.41 203 GLY A O 1
ATOM 1626 N N . ASN A 1 204 ? -6.900 -3.296 42.672 1.00 72.94 204 ASN A N 1
ATOM 1627 C CA . ASN A 1 204 ? -7.017 -1.855 42.954 1.00 72.94 204 ASN A CA 1
ATOM 1628 C C . ASN A 1 204 ? -8.133 -1.179 42.119 1.00 72.94 204 ASN A C 1
ATOM 1630 O O . ASN A 1 204 ? -7.918 -0.772 40.977 1.00 72.94 204 ASN A O 1
ATOM 1634 N N . PRO A 1 205 ? -9.339 -0.995 42.691 1.00 68.25 205 PRO A N 1
ATOM 1635 C CA . PRO A 1 205 ? -10.460 -0.357 41.998 1.00 68.25 205 PRO A CA 1
ATOM 1636 C C . PRO A 1 205 ? -10.191 1.088 41.549 1.00 68.25 205 PRO A C 1
ATOM 1638 O O . PRO A 1 205 ? -10.718 1.518 40.523 1.00 68.25 205 PRO A O 1
ATOM 1641 N N . LYS A 1 206 ? -9.354 1.842 42.282 1.00 72.38 206 LYS A N 1
ATOM 1642 C CA . LYS A 1 206 ? -9.001 3.224 41.916 1.00 72.38 206 LYS A CA 1
ATOM 1643 C C . LYS A 1 206 ? -8.096 3.265 40.688 1.00 72.38 206 LYS A C 1
ATOM 1645 O O . LYS A 1 206 ? -8.298 4.122 39.831 1.00 72.38 206 LYS A O 1
ATOM 1650 N N . SER A 1 207 ? -7.141 2.337 40.569 1.00 76.12 207 SER A N 1
ATOM 1651 C CA . SER A 1 207 ? -6.319 2.245 39.356 1.00 76.12 207 SER A CA 1
ATOM 1652 C C . SER A 1 207 ? -7.159 1.800 38.161 1.00 76.12 207 SER A C 1
ATOM 1654 O O . SER A 1 207 ? -7.023 2.389 37.093 1.00 76.12 207 SER A O 1
ATOM 1656 N N . ARG A 1 208 ? -8.101 0.859 38.347 1.00 80.62 208 ARG A N 1
ATOM 1657 C CA . ARG A 1 208 ? -9.048 0.448 37.294 1.00 80.62 208 ARG A CA 1
ATOM 1658 C C . ARG A 1 208 ? -9.831 1.628 36.727 1.00 80.62 208 ARG A C 1
ATOM 1660 O O . ARG A 1 208 ? -9.818 1.838 35.521 1.00 80.62 208 ARG A O 1
ATOM 1667 N N . ALA A 1 209 ? -10.485 2.397 37.597 1.00 80.06 209 ALA A N 1
ATOM 1668 C CA . ALA A 1 209 ? -11.292 3.542 37.186 1.00 80.06 209 ALA A CA 1
ATOM 1669 C C . ALA A 1 209 ? -10.444 4.622 36.492 1.00 80.06 209 ALA A C 1
ATOM 1671 O O . ALA A 1 209 ? -10.882 5.210 35.505 1.00 80.06 209 ALA A O 1
ATOM 1672 N N . GLY A 1 210 ? -9.213 4.846 36.969 1.00 83.31 210 GLY A N 1
ATOM 1673 C CA . GLY A 1 210 ? -8.258 5.753 36.331 1.00 83.31 210 GLY A CA 1
ATOM 1674 C C . GLY A 1 210 ? -7.871 5.311 34.917 1.00 83.31 210 GLY A C 1
ATOM 1675 O O . GLY A 1 210 ? -7.951 6.111 33.987 1.00 83.31 210 GLY A O 1
ATOM 1676 N N . TYR A 1 211 ? -7.514 4.036 34.733 1.00 83.06 211 TYR A N 1
ATOM 1677 C CA . TYR A 1 211 ? -7.180 3.487 33.415 1.00 83.06 211 TYR A CA 1
ATOM 1678 C C . TYR A 1 211 ? -8.372 3.493 32.464 1.00 83.06 211 TYR A C 1
ATOM 1680 O O . TYR A 1 211 ? -8.236 3.860 31.302 1.00 83.06 211 TYR A O 1
ATOM 1688 N N . GLU A 1 212 ? -9.555 3.125 32.946 1.00 84.81 212 GLU A N 1
ATOM 1689 C CA . GLU A 1 212 ? -10.768 3.156 32.135 1.00 84.81 212 GLU A CA 1
ATOM 1690 C C . GLU A 1 212 ? -11.089 4.581 31.663 1.00 84.81 212 GLU A C 1
ATOM 1692 O O . GLU A 1 212 ? -11.424 4.789 30.498 1.00 84.81 212 GLU A O 1
ATOM 1697 N N . GLN A 1 213 ? -10.902 5.584 32.526 1.00 86.81 213 GLN A N 1
ATOM 1698 C CA . GLN A 1 213 ? -11.040 6.985 32.138 1.00 86.81 213 GLN A CA 1
ATOM 1699 C C . GLN A 1 213 ? -10.009 7.397 31.076 1.00 86.81 213 GLN A C 1
ATOM 1701 O O . GLN A 1 213 ? -10.368 8.095 30.130 1.00 86.81 213 GLN A O 1
ATOM 1706 N N . GLN A 1 214 ? -8.754 6.954 31.194 1.00 86.44 214 GLN A N 1
ATOM 1707 C CA . GLN A 1 214 ? -7.722 7.215 30.184 1.00 86.44 214 GLN A CA 1
ATOM 1708 C C . GLN A 1 214 ? -8.070 6.575 28.835 1.00 86.44 214 GLN A C 1
ATOM 1710 O O . GLN A 1 214 ? -7.956 7.241 27.809 1.00 86.44 214 GLN A O 1
ATOM 1715 N N . LEU A 1 215 ? -8.557 5.329 28.829 1.00 87.81 215 LEU A N 1
ATOM 1716 C CA . LEU A 1 215 ? -8.991 4.640 27.610 1.00 87.81 215 LEU A CA 1
ATOM 1717 C C . LEU A 1 215 ? -10.166 5.356 26.944 1.00 87.81 215 LEU A C 1
ATOM 1719 O O . LEU A 1 215 ? -10.146 5.571 25.735 1.00 87.81 215 LEU A O 1
ATOM 1723 N N . ARG A 1 216 ? -11.167 5.776 27.726 1.00 88.31 216 ARG A N 1
ATOM 1724 C CA . ARG A 1 216 ? -12.304 6.562 27.225 1.00 88.31 216 ARG A CA 1
ATOM 1725 C C . ARG A 1 216 ? -11.837 7.851 26.557 1.00 88.31 216 ARG A C 1
ATOM 1727 O O . ARG A 1 216 ? -12.217 8.105 25.419 1.00 88.31 216 ARG A O 1
ATOM 1734 N N . SER A 1 217 ? -10.982 8.622 27.233 1.00 86.81 217 SER A N 1
ATOM 1735 C CA . SER A 1 217 ? -10.434 9.869 26.689 1.00 86.81 217 SER A CA 1
ATOM 1736 C C . SER A 1 217 ? -9.591 9.632 25.436 1.00 86.81 217 SER A C 1
ATOM 1738 O O . SER A 1 217 ? -9.701 10.396 24.484 1.00 86.81 217 SER A O 1
ATOM 1740 N N . PHE A 1 218 ? -8.781 8.571 25.408 1.00 89.94 218 PHE A N 1
ATOM 1741 C CA . PHE A 1 218 ? -7.971 8.204 24.246 1.00 89.94 218 PHE A CA 1
ATOM 1742 C C . PHE A 1 218 ? -8.842 7.858 23.031 1.00 89.94 218 PHE A C 1
ATOM 1744 O O . PHE A 1 218 ? -8.655 8.423 21.956 1.00 89.94 218 PHE A O 1
ATOM 1751 N N . LEU A 1 219 ? -9.840 6.988 23.206 1.00 89.88 219 LEU A N 1
ATOM 1752 C CA . LEU A 1 219 ? -10.769 6.607 22.140 1.00 89.88 219 LEU A CA 1
ATOM 1753 C C . LEU A 1 219 ? -11.635 7.790 21.683 1.00 89.88 219 LEU A C 1
ATOM 1755 O O . LEU A 1 219 ? -11.830 7.986 20.486 1.00 89.88 219 LEU A O 1
ATOM 1759 N N . GLY A 1 220 ? -12.117 8.606 22.625 1.00 85.00 220 GLY A N 1
ATOM 1760 C CA . GLY A 1 220 ? -12.868 9.828 22.336 1.00 85.00 220 GLY A CA 1
ATOM 1761 C C . GLY A 1 220 ? -12.041 10.836 21.539 1.00 85.00 220 GLY A C 1
ATOM 1762 O O . GLY A 1 220 ? -12.530 11.380 20.551 1.00 85.00 220 GLY A O 1
ATOM 1763 N N . ALA A 1 221 ? -10.769 11.026 21.906 1.00 82.56 221 ALA A N 1
ATOM 1764 C CA . ALA A 1 221 ? -9.835 11.856 21.154 1.00 82.56 221 ALA A CA 1
ATOM 1765 C C . ALA A 1 221 ? -9.605 11.306 19.742 1.00 82.56 221 ALA A C 1
ATOM 1767 O O . ALA A 1 221 ? -9.631 12.083 18.800 1.00 82.56 221 ALA A O 1
ATOM 1768 N N . GLY A 1 222 ? -9.471 9.988 19.568 1.00 78.00 222 GLY A N 1
ATOM 1769 C CA . GLY A 1 222 ? -9.340 9.361 18.250 1.00 78.00 222 GLY A CA 1
ATOM 1770 C C . GLY A 1 222 ? -10.519 9.616 17.317 1.00 78.00 222 GLY A C 1
ATOM 1771 O O . GLY A 1 222 ? -10.325 9.864 16.137 1.00 78.00 222 GLY A O 1
ATOM 1772 N N . VAL A 1 223 ? -11.749 9.617 17.830 1.00 76.69 223 VAL A N 1
ATOM 1773 C CA . VAL A 1 223 ? -12.928 9.965 17.018 1.00 76.69 223 VAL A CA 1
ATOM 1774 C C . VAL A 1 223 ? -13.042 11.487 16.821 1.00 76.69 223 VAL A C 1
ATOM 1776 O O . VAL A 1 223 ? -13.505 11.954 15.780 1.00 76.69 223 VAL A O 1
ATOM 1779 N N . GLY A 1 224 ? -12.613 12.276 17.811 1.00 67.75 224 GLY A N 1
ATOM 1780 C CA . GLY A 1 224 ? -12.664 13.740 17.789 1.00 67.75 224 GLY A CA 1
ATOM 1781 C C . GLY A 1 224 ? -11.603 14.414 16.911 1.00 67.75 224 GLY A C 1
ATOM 1782 O O . GLY A 1 224 ? -11.911 15.411 16.273 1.00 67.75 224 GLY A O 1
ATOM 1783 N N . LEU A 1 225 ? -10.384 13.871 16.839 1.00 62.72 225 LEU A N 1
ATOM 1784 C CA . LEU A 1 225 ? -9.248 14.427 16.088 1.00 62.72 225 LEU A CA 1
ATOM 1785 C C . LEU A 1 225 ? -9.468 14.421 14.570 1.00 62.72 225 LEU A C 1
ATOM 1787 O O . LEU A 1 225 ? -8.965 15.305 13.884 1.00 62.72 225 LEU A O 1
ATOM 1791 N N . PHE A 1 226 ? -10.233 13.461 14.044 1.00 59.59 226 PHE A N 1
ATOM 1792 C CA . PHE A 1 226 ? -10.441 13.310 12.596 1.00 59.59 226 PHE A CA 1
ATOM 1793 C C . PHE A 1 226 ? -11.767 13.889 12.100 1.00 59.59 226 PHE A C 1
ATOM 1795 O O . PHE A 1 226 ? -11.962 14.047 10.896 1.00 59.59 226 PHE A O 1
ATOM 1802 N N . ARG A 1 227 ? -12.661 14.285 13.013 1.00 53.50 227 ARG A N 1
ATOM 1803 C CA . ARG A 1 227 ? -13.783 15.161 12.686 1.00 53.50 227 ARG A CA 1
ATOM 1804 C C . ARG A 1 227 ? -13.310 16.607 12.807 1.00 53.50 227 ARG A C 1
ATOM 1806 O O . ARG A 1 227 ? -13.283 17.161 13.900 1.00 53.50 227 ARG A O 1
ATOM 1813 N N . ASN A 1 228 ? -13.000 17.255 11.683 1.00 46.44 228 ASN A N 1
ATOM 1814 C CA . ASN A 1 228 ? -13.013 18.716 11.650 1.00 46.44 228 ASN A CA 1
ATOM 1815 C C . ASN A 1 228 ? -14.411 19.160 12.117 1.00 46.44 228 ASN A C 1
ATOM 1817 O O . ASN A 1 228 ? -15.406 18.836 11.463 1.00 46.44 228 ASN A O 1
ATOM 1821 N N . ALA A 1 229 ? -14.492 19.841 13.263 1.00 39.62 229 ALA A N 1
ATOM 1822 C CA . ALA A 1 229 ? -15.737 20.169 13.962 1.00 39.62 229 ALA A CA 1
ATOM 1823 C C . ALA A 1 229 ? -16.704 21.061 13.153 1.00 39.62 229 ALA A C 1
ATOM 1825 O O . ALA A 1 229 ? -17.780 21.388 13.647 1.00 39.62 229 ALA A O 1
ATOM 1826 N N . LEU A 1 230 ? -16.338 21.460 11.928 1.00 37.19 230 LEU A N 1
ATOM 1827 C CA . LEU A 1 230 ? -17.095 22.405 11.113 1.00 37.19 230 LEU A CA 1
ATOM 1828 C C . LEU A 1 230 ? -17.400 21.968 9.667 1.00 37.19 230 LEU A C 1
ATOM 1830 O O . LEU A 1 230 ? -18.231 22.629 9.055 1.00 37.19 230 LEU A O 1
ATOM 1834 N N . ALA A 1 231 ? -16.807 20.902 9.101 1.00 44.00 231 ALA A N 1
ATOM 1835 C CA . ALA A 1 231 ? -16.946 20.673 7.647 1.00 44.00 231 ALA A CA 1
ATOM 1836 C C . ALA A 1 231 ? -17.105 19.228 7.143 1.00 44.00 231 ALA A C 1
ATOM 1838 O O . ALA A 1 231 ? -17.440 19.062 5.977 1.00 44.00 231 ALA A O 1
ATOM 1839 N N . HIS A 1 232 ? -16.883 18.179 7.947 1.00 48.00 232 HIS A N 1
ATOM 1840 C CA . HIS A 1 232 ? -16.880 16.787 7.442 1.00 48.00 232 HIS A CA 1
ATOM 1841 C C . HIS A 1 232 ? -15.974 16.536 6.215 1.00 48.00 232 HIS A C 1
ATOM 1843 O O . HIS A 1 232 ? -16.085 15.486 5.583 1.00 48.00 232 HIS A O 1
ATOM 1849 N N . GLU A 1 233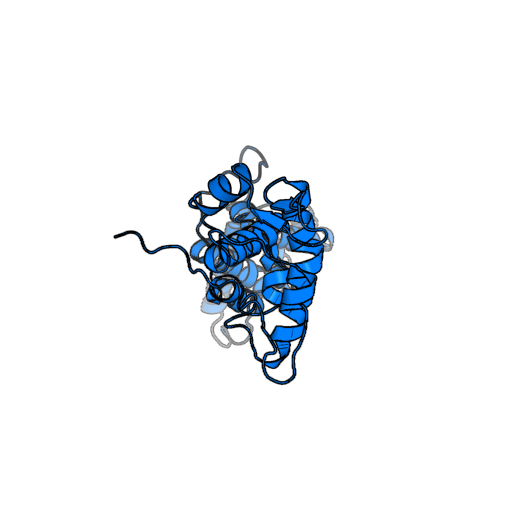 ? -15.059 17.448 5.886 1.00 50.34 233 GLU A N 1
ATOM 1850 C CA . GLU A 1 233 ? -14.079 17.203 4.842 1.00 50.34 233 GLU A CA 1
ATOM 1851 C C . GLU A 1 233 ? -12.954 16.338 5.424 1.00 50.34 233 GLU A C 1
ATOM 1853 O O . GLU A 1 233 ? -12.311 16.740 6.405 1.00 50.34 233 GLU A O 1
ATOM 1858 N N . PRO A 1 234 ? -12.685 15.150 4.850 1.00 51.88 234 PRO A N 1
ATOM 1859 C CA . PRO A 1 234 ? -11.358 14.578 4.984 1.00 51.88 234 PRO A CA 1
ATOM 1860 C C . PRO A 1 234 ? -10.360 15.612 4.429 1.00 51.88 234 PRO A C 1
ATOM 1862 O O . PRO A 1 234 ? -10.729 16.422 3.588 1.00 51.88 234 PRO A O 1
ATOM 1865 N N . HIS A 1 235 ? -9.106 15.590 4.879 1.00 53.34 235 HIS A N 1
ATOM 1866 C CA . HIS A 1 235 ? -7.963 16.287 4.253 1.00 53.34 235 HIS A CA 1
ATOM 1867 C C . HIS A 1 235 ? -7.402 17.578 4.876 1.00 53.34 235 HIS A C 1
ATOM 1869 O O . HIS A 1 235 ? -6.367 18.014 4.383 1.00 53.34 235 HIS A O 1
ATOM 1875 N N . ASN A 1 236 ? -7.885 18.115 6.006 1.00 66.25 236 ASN A N 1
ATOM 1876 C CA . ASN A 1 236 ? -7.101 19.156 6.716 1.00 66.25 236 ASN A CA 1
ATOM 1877 C C . ASN A 1 236 ? -6.042 18.571 7.673 1.00 66.25 236 ASN A C 1
ATOM 1879 O O . ASN A 1 236 ? -5.832 19.057 8.783 1.00 66.25 236 ASN A O 1
ATOM 1883 N N . LEU A 1 237 ? -5.428 17.468 7.251 1.00 72.94 237 LEU A N 1
ATOM 1884 C CA . LEU A 1 237 ? -4.297 16.851 7.928 1.00 72.94 237 LEU A CA 1
ATOM 1885 C C . LEU A 1 237 ? -3.000 17.533 7.462 1.00 72.94 237 LEU A C 1
ATOM 1887 O O . LEU A 1 237 ? -2.910 17.890 6.276 1.00 72.94 237 LEU A O 1
ATOM 1891 N N . PRO A 1 238 ? -1.999 17.708 8.347 1.00 80.50 238 PRO A N 1
ATOM 1892 C CA . PRO A 1 238 ? -0.683 18.162 7.914 1.00 80.50 238 PRO A CA 1
ATOM 1893 C C . PRO A 1 238 ? -0.097 17.172 6.901 1.00 80.50 238 PRO A C 1
ATOM 1895 O O . PRO A 1 238 ? -0.585 16.049 6.745 1.00 80.50 238 PRO A O 1
ATOM 1898 N N . ASP A 1 239 ? 0.912 17.612 6.158 1.00 83.00 239 ASP A N 1
ATOM 1899 C CA . ASP A 1 239 ? 1.705 16.681 5.361 1.00 83.00 239 ASP A CA 1
ATOM 1900 C C . ASP A 1 239 ? 2.427 15.721 6.307 1.00 83.00 239 ASP A C 1
ATOM 1902 O O . ASP A 1 239 ? 2.914 16.139 7.356 1.00 83.00 239 ASP A O 1
ATOM 1906 N N . TYR A 1 240 ? 2.426 14.444 5.940 1.00 84.44 240 TYR A N 1
ATOM 1907 C CA . TYR A 1 240 ? 3.041 13.372 6.706 1.00 84.44 240 TYR A CA 1
ATOM 1908 C C . TYR A 1 240 ? 4.040 12.643 5.824 1.00 84.44 240 TYR A C 1
ATOM 1910 O O . TYR A 1 240 ? 3.765 12.420 4.641 1.00 84.44 240 TYR A O 1
ATOM 1918 N N . ASP A 1 241 ? 5.158 12.235 6.408 1.00 89.88 241 ASP A N 1
ATOM 1919 C CA . ASP A 1 241 ? 6.050 11.266 5.784 1.00 89.88 241 ASP A CA 1
ATOM 1920 C C . ASP A 1 241 ? 5.606 9.813 6.057 1.00 89.88 241 ASP A C 1
ATOM 1922 O O . ASP A 1 241 ? 4.584 9.540 6.699 1.00 89.88 241 ASP A O 1
ATOM 1926 N N . GLU A 1 242 ? 6.361 8.845 5.533 1.00 90.81 242 GLU A N 1
ATOM 1927 C CA . GLU A 1 242 ? 6.069 7.420 5.716 1.00 90.81 242 GLU A CA 1
ATOM 1928 C C . GLU A 1 242 ? 6.086 6.978 7.187 1.00 90.81 242 GLU A C 1
ATOM 1930 O O . GLU A 1 242 ? 5.263 6.154 7.600 1.00 90.81 242 GLU A O 1
ATOM 1935 N N . VAL A 1 243 ? 7.020 7.505 7.980 1.00 92.12 243 VAL A N 1
ATOM 1936 C CA . VAL A 1 243 ? 7.208 7.117 9.380 1.00 92.12 243 VAL A CA 1
ATOM 1937 C C . VAL A 1 243 ? 6.068 7.679 10.215 1.00 92.12 243 VAL A C 1
ATOM 1939 O O . VAL A 1 243 ? 5.393 6.925 10.916 1.00 92.12 243 VAL A O 1
ATOM 1942 N N . GLU A 1 244 ? 5.779 8.968 10.066 1.00 92.31 244 GLU A N 1
ATOM 1943 C CA . GLU A 1 244 ? 4.678 9.631 10.759 1.00 92.31 244 GLU A CA 1
ATOM 1944 C C . GLU A 1 244 ? 3.331 8.992 10.389 1.00 92.31 244 GLU A C 1
ATOM 1946 O O . GLU A 1 244 ? 2.476 8.764 11.250 1.00 92.31 244 GLU A O 1
ATOM 1951 N N . THR A 1 245 ? 3.151 8.609 9.121 1.00 93.50 245 THR A N 1
ATOM 1952 C CA . THR A 1 245 ? 1.961 7.873 8.675 1.00 93.50 245 THR A CA 1
ATOM 1953 C C . THR A 1 245 ? 1.828 6.535 9.394 1.00 93.50 245 THR A C 1
ATOM 1955 O O . THR A 1 245 ? 0.752 6.209 9.903 1.00 93.50 245 THR A O 1
ATOM 1958 N N . LEU A 1 246 ? 2.906 5.751 9.474 1.00 95.62 246 LEU A N 1
ATOM 1959 C CA . LEU A 1 246 ? 2.905 4.471 10.183 1.00 95.62 246 LEU A CA 1
ATOM 1960 C C . LEU A 1 246 ? 2.606 4.640 11.680 1.00 95.62 246 LEU A C 1
ATOM 1962 O O . LEU A 1 246 ? 1.900 3.807 12.260 1.00 95.62 246 LEU A O 1
ATOM 1966 N N . GLU A 1 247 ? 3.097 5.706 12.309 1.00 93.88 247 GLU A N 1
ATOM 1967 C CA . GLU A 1 247 ? 2.783 6.033 13.701 1.00 93.88 247 GLU A CA 1
ATOM 1968 C C . GLU A 1 247 ? 1.283 6.288 13.887 1.00 93.88 247 GLU A C 1
ATOM 1970 O O . GLU A 1 247 ? 0.656 5.687 14.765 1.00 93.88 247 GLU A O 1
ATOM 1975 N N . GLN A 1 248 ? 0.665 7.088 13.012 1.00 93.31 248 GLN A N 1
ATOM 1976 C CA . GLN A 1 248 ? -0.780 7.330 13.060 1.00 93.31 248 GLN A CA 1
ATOM 1977 C C . GLN A 1 248 ? -1.593 6.049 12.814 1.00 93.31 248 GLN A C 1
ATOM 1979 O O . GLN A 1 248 ? -2.563 5.774 13.529 1.00 93.31 248 GLN A O 1
ATOM 1984 N N . LEU A 1 249 ? -1.176 5.206 11.863 1.00 95.31 249 LEU A N 1
ATOM 1985 C CA . LEU A 1 249 ? -1.792 3.892 11.647 1.00 95.31 249 LEU A CA 1
ATOM 1986 C C . LEU A 1 249 ? -1.631 2.973 12.867 1.00 95.31 249 LEU A C 1
ATOM 1988 O O . LEU A 1 249 ? -2.534 2.191 13.173 1.00 95.31 249 LEU A O 1
ATOM 1992 N N . SER A 1 250 ? -0.518 3.079 13.595 1.00 95.25 250 SER A N 1
ATOM 1993 C CA . SER A 1 250 ? -0.279 2.332 14.834 1.00 95.25 250 SER A CA 1
ATOM 1994 C C . SER A 1 250 ? -1.221 2.776 15.955 1.00 95.25 250 SER A C 1
ATOM 1996 O O . SER A 1 250 ? -1.762 1.921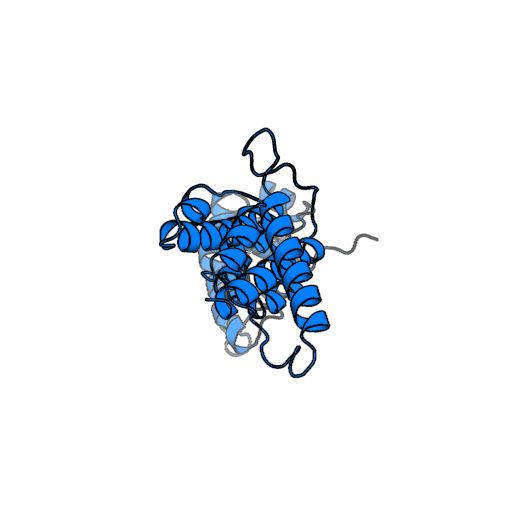 16.664 1.00 95.25 250 SER A O 1
ATOM 1998 N N . VAL A 1 251 ? -1.498 4.080 16.069 1.00 94.00 251 VAL A N 1
ATOM 1999 C CA . VAL A 1 251 ? -2.506 4.628 16.992 1.00 94.00 251 VAL A CA 1
ATOM 2000 C C . VAL A 1 251 ? -3.898 4.088 16.653 1.00 94.00 251 VAL A C 1
ATOM 2002 O O . VAL A 1 251 ? -4.550 3.506 17.524 1.00 94.00 251 VAL A O 1
ATOM 2005 N N . ALA A 1 252 ? -4.334 4.191 15.392 1.00 94.12 252 ALA A N 1
ATOM 2006 C CA . ALA A 1 252 ? -5.628 3.656 14.953 1.00 94.12 252 ALA A CA 1
ATOM 2007 C C . ALA A 1 252 ? -5.727 2.134 15.174 1.00 94.12 252 ALA A C 1
ATOM 2009 O O . ALA A 1 252 ? -6.728 1.628 15.683 1.00 94.12 252 ALA A O 1
ATOM 2010 N N . SER A 1 253 ? -4.655 1.398 14.872 1.00 96.62 253 SER A N 1
ATOM 2011 C CA . SER A 1 253 ? -4.536 -0.039 15.134 1.00 96.62 253 SER A CA 1
ATOM 2012 C C . SER A 1 253 ? -4.707 -0.370 16.620 1.00 96.62 253 SER A C 1
ATOM 2014 O O . SER A 1 253 ? -5.394 -1.332 16.966 1.00 96.62 253 SER A O 1
ATOM 2016 N N . HIS A 1 254 ? -4.097 0.412 17.514 1.00 94.81 254 HIS A N 1
ATOM 2017 C CA . HIS A 1 254 ? -4.242 0.215 18.953 1.00 94.81 254 HIS A CA 1
ATOM 2018 C C . HIS A 1 254 ? -5.681 0.468 19.420 1.00 94.81 254 HIS A C 1
ATOM 2020 O O . HIS A 1 254 ? -6.212 -0.326 20.195 1.00 94.81 254 HIS A O 1
ATOM 2026 N N . MET A 1 255 ? -6.338 1.508 18.896 1.00 94.81 255 MET A N 1
ATOM 2027 C CA . MET A 1 255 ? -7.751 1.780 19.176 1.00 94.81 255 MET A CA 1
ATOM 2028 C C . MET A 1 255 ? -8.655 0.625 18.744 1.00 94.81 255 MET A C 1
ATOM 2030 O O . MET A 1 255 ? -9.466 0.172 19.545 1.00 94.81 255 MET A O 1
ATOM 2034 N N . LEU A 1 256 ? -8.481 0.098 17.526 1.00 95.56 256 LEU A N 1
ATOM 2035 C CA . LEU A 1 256 ? -9.254 -1.054 17.042 1.00 95.56 256 LEU A CA 1
ATOM 2036 C C . LEU A 1 256 ? -9.085 -2.276 17.952 1.00 95.56 256 LEU A C 1
ATOM 2038 O O . LEU A 1 256 ? -10.072 -2.904 18.317 1.00 95.56 256 LEU A O 1
ATOM 2042 N N . ARG A 1 257 ? -7.855 -2.564 18.398 1.00 95.19 257 ARG A N 1
ATOM 2043 C CA . ARG A 1 257 ? -7.597 -3.667 19.341 1.00 95.19 257 ARG A CA 1
ATOM 2044 C C . ARG A 1 257 ? -8.282 -3.469 20.683 1.00 95.19 257 ARG A C 1
ATOM 2046 O O . ARG A 1 257 ? -8.807 -4.434 21.224 1.00 95.19 257 ARG A O 1
ATOM 2053 N N . ILE A 1 258 ? -8.252 -2.249 21.221 1.00 93.00 258 ILE A N 1
ATOM 2054 C CA . ILE A 1 258 ? -8.964 -1.922 22.460 1.00 93.00 258 ILE A CA 1
ATOM 2055 C C . ILE A 1 258 ? -10.457 -2.192 22.271 1.00 93.00 258 ILE A C 1
ATOM 2057 O O . ILE A 1 258 ? -11.045 -2.874 23.098 1.00 93.00 258 ILE A O 1
ATOM 2061 N N . ILE A 1 259 ? -11.047 -1.708 21.174 1.00 93.19 259 ILE A N 1
ATOM 2062 C CA . ILE A 1 259 ? -12.472 -1.902 20.886 1.00 93.19 259 ILE A CA 1
ATOM 2063 C C . ILE A 1 259 ? -12.803 -3.395 20.792 1.00 93.19 259 ILE A C 1
ATOM 2065 O O . ILE A 1 259 ? -13.695 -3.852 21.496 1.00 93.19 259 ILE A O 1
ATOM 2069 N N . ASP A 1 260 ? -12.057 -4.167 20.002 1.00 93.38 260 ASP A N 1
ATOM 2070 C CA . ASP A 1 260 ? -12.314 -5.600 19.823 1.00 93.38 260 ASP A CA 1
ATOM 2071 C C . ASP A 1 260 ? -12.115 -6.419 21.110 1.00 93.38 260 ASP A C 1
ATOM 2073 O O . ASP A 1 260 ? -12.776 -7.435 21.301 1.00 93.38 260 ASP A O 1
ATOM 2077 N N . GLN A 1 261 ? -11.234 -5.988 22.018 1.00 90.94 261 GLN A N 1
ATOM 2078 C CA . GLN A 1 261 ? -11.057 -6.619 23.334 1.00 90.94 261 GLN A CA 1
ATOM 2079 C C . GLN A 1 261 ? -12.127 -6.213 24.355 1.00 90.94 261 GLN A C 1
ATOM 2081 O O . GLN A 1 261 ? -12.254 -6.848 25.403 1.00 90.94 261 GLN A O 1
ATOM 2086 N N . SER A 1 262 ? -12.856 -5.134 24.085 1.00 86.75 262 SER A N 1
ATOM 2087 C CA . SER A 1 262 ? -13.833 -4.553 24.998 1.00 86.75 262 SER A CA 1
ATOM 2088 C C . SER A 1 262 ? -15.271 -5.025 24.763 1.00 86.75 262 SER A C 1
ATOM 2090 O O . SER A 1 262 ? -16.118 -4.767 25.618 1.00 86.75 262 SER A O 1
ATOM 2092 N N . VAL A 1 263 ? -15.571 -5.688 23.646 1.00 84.12 263 VAL A N 1
ATOM 2093 C CA . VAL A 1 263 ? -16.919 -6.191 23.309 1.00 84.12 263 VAL A CA 1
ATOM 2094 C C . VAL A 1 263 ? -17.087 -7.614 23.843 1.00 84.12 263 VAL A C 1
ATOM 2096 O O . VAL A 1 263 ? -17.981 -7.832 24.706 1.00 84.12 263 VAL A O 1
#

InterPro domains:
  IPR012654 Conserved hypothetical protein CHP02391 [PF09509] (139-259)

Foldseek 3Di:
DDPDDDLAPCVQPQEPVSLVLADLQVLLLSQLLNCCVQAVPHWDALVQQLDDDVPDLGSSCRNPNHDPVRSNVSSVVSSPSSVVVCVVVVQWDADPVDPRIIDGDPVSVVSSPDPPPQDRQDPVLLVCLVVFAPVLSPVSVCRNVVVLLVSLLVLLVVLQVLLQVLLVVDPDPVLVPDHALCNLVVCVVSLSFAALCPPVCPPPPVVSVVVSVVLSNLSSCSRHVQPPVPDPDRDPDPRDDSVRSSVSSRSSRVSVVSRVSGD

Radius of gyration: 26.63 Å; chains: 1; bounding box: 61×45×85 Å